Protein AF-A0A959G925-F1 (afdb_monomer_lite)

Foldseek 3Di:
DPDDLCQPCVCCVVVVVVVVVVVVVVVLVCLLCVQPHPCVLQAVDVPHHGDPCSSLSSVCSPPNCPDPVSVVVVVVVVVVVVVVVVVVLQVQLVVQLVCLCVPVDPVLQVDADPPPRGSVVSSVVVVVVVVVVVVVVCVVVVVVVVVVVVVVVLLVVLVVVVVCCVVPVPDDDSHDDPPPPVVSVD

pLDDT: mean 84.69, std 7.85, range [44.03, 95.94]

Sequence (186 aa):
EETINPQRNVLIGFGSAILTLVVLCLLTFMASVGVGGWETIVFPSPGADPSDSPLPLAMAHTVGQNHFMYNAVAFIGLFGLVASFHGIILAAGRATFEFGRVGYAPAMLGRVHPRFKTPANALLANMGVGIIALLTGKTGDIITIACFGALSLYIISMVALLKLRKKEPELERPFKVPLYPWFPII

Structure (mmCIF, N/CA/C/O backbone):
data_AF-A0A959G925-F1
#
_entry.id   AF-A0A959G925-F1
#
loop_
_atom_site.group_PDB
_atom_site.id
_atom_site.type_symbol
_atom_site.label_atom_id
_atom_site.label_alt_id
_atom_site.label_comp_id
_atom_site.label_asym_id
_atom_site.label_entity_id
_atom_site.label_seq_id
_atom_site.pdbx_PDB_ins_code
_atom_site.Cartn_x
_atom_site.Cartn_y
_atom_site.Cartn_z
_atom_site.occupancy
_atom_site.B_iso_or_equiv
_atom_site.auth_seq_id
_atom_site.auth_comp_id
_atom_site.auth_asym_id
_atom_site.auth_atom_id
_atom_site.pdbx_PDB_model_num
ATOM 1 N N . GLU A 1 1 ? -19.811 2.426 5.654 1.00 44.03 1 GLU A N 1
ATOM 2 C CA . GLU A 1 1 ? -20.566 3.695 5.684 1.00 44.03 1 GLU A CA 1
ATOM 3 C C . GLU A 1 1 ? -20.726 4.325 4.304 1.00 44.03 1 GLU A C 1
ATOM 5 O O . GLU A 1 1 ? -21.814 4.796 4.026 1.00 44.03 1 GLU A O 1
ATOM 10 N N . GLU A 1 2 ? -19.729 4.266 3.409 1.00 58.97 2 GLU A N 1
ATOM 11 C CA . GLU A 1 2 ? -19.818 4.939 2.092 1.00 58.97 2 GLU A CA 1
ATOM 12 C C . GLU A 1 2 ? -20.175 4.033 0.891 1.00 58.97 2 GLU A C 1
ATOM 14 O O . GLU A 1 2 ? -20.385 4.528 -0.212 1.00 58.97 2 GLU A O 1
ATOM 19 N N . THR A 1 3 ? -20.266 2.709 1.061 1.00 65.25 3 THR A N 1
ATOM 20 C CA . THR A 1 3 ? -20.591 1.781 -0.037 1.00 65.25 3 THR A CA 1
ATOM 21 C C . THR A 1 3 ? -22.060 1.361 -0.027 1.00 65.25 3 THR A C 1
ATOM 23 O O . THR A 1 3 ? -22.583 0.886 0.980 1.00 65.25 3 THR A O 1
ATOM 26 N N . ILE A 1 4 ? -22.720 1.475 -1.185 1.00 68.44 4 ILE A N 1
ATOM 27 C CA . ILE A 1 4 ? -24.048 0.893 -1.437 1.00 68.44 4 ILE A CA 1
ATOM 28 C C . ILE A 1 4 ? -23.896 -0.634 -1.339 1.00 68.44 4 ILE A C 1
ATOM 30 O O . ILE A 1 4 ? -23.011 -1.181 -1.984 1.00 68.44 4 ILE A O 1
ATOM 34 N N . ASN A 1 5 ? -24.702 -1.336 -0.535 1.00 80.25 5 A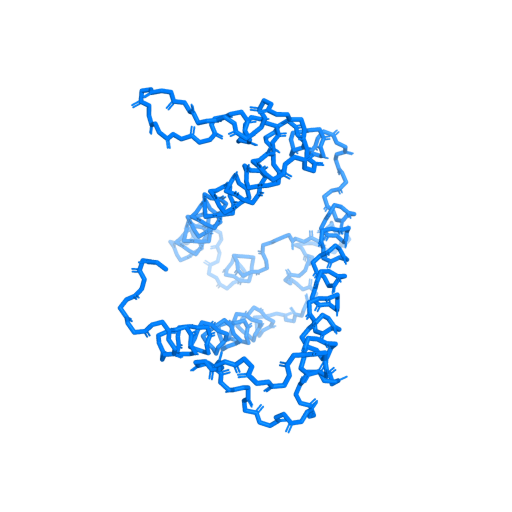SN A N 1
ATOM 35 C CA . ASN A 1 5 ? -24.622 -2.799 -0.341 1.00 80.25 5 ASN A CA 1
ATOM 36 C C . ASN A 1 5 ? -23.201 -3.334 -0.030 1.00 80.25 5 ASN A C 1
ATOM 38 O O . ASN A 1 5 ? -22.615 -4.074 -0.833 1.00 80.25 5 ASN A O 1
ATOM 42 N N . PRO A 1 6 ? -22.643 -3.012 1.154 1.00 76.81 6 PRO A N 1
ATOM 43 C CA . PRO A 1 6 ? -21.256 -3.319 1.505 1.00 76.81 6 PRO A CA 1
ATOM 44 C C . PRO A 1 6 ? -20.926 -4.814 1.413 1.00 76.81 6 PRO A C 1
ATOM 46 O O . PRO A 1 6 ? -19.850 -5.166 0.948 1.00 76.81 6 PRO A O 1
ATOM 49 N N . GLN A 1 7 ? -21.860 -5.700 1.768 1.00 76.00 7 GLN A N 1
ATOM 50 C CA . GLN A 1 7 ? -21.649 -7.155 1.756 1.00 76.00 7 GLN A CA 1
ATOM 51 C C . GLN A 1 7 ? -21.219 -7.687 0.378 1.00 76.00 7 GLN A C 1
ATOM 53 O O . GLN A 1 7 ? -20.329 -8.530 0.284 1.00 76.00 7 GLN A O 1
ATOM 58 N N . ARG A 1 8 ? -21.842 -7.184 -0.695 1.00 79.25 8 ARG A N 1
ATOM 59 C CA . ARG A 1 8 ? -21.579 -7.624 -2.070 1.00 79.25 8 ARG A CA 1
ATOM 60 C C . ARG A 1 8 ? -20.459 -6.814 -2.708 1.00 79.25 8 ARG A C 1
ATOM 62 O O . ARG A 1 8 ? -19.574 -7.385 -3.337 1.00 79.25 8 ARG A O 1
ATOM 69 N N . ASN A 1 9 ? -20.481 -5.497 -2.524 1.00 84.94 9 ASN A N 1
ATOM 70 C CA . ASN A 1 9 ? -19.542 -4.603 -3.195 1.00 84.94 9 ASN A CA 1
ATOM 71 C C . ASN A 1 9 ? -18.122 -4.714 -2.642 1.00 84.94 9 ASN A C 1
ATOM 73 O O . ASN A 1 9 ? -17.173 -4.597 -3.408 1.00 84.94 9 ASN A O 1
ATOM 77 N N . VAL A 1 10 ? -17.960 -5.013 -1.350 1.00 83.75 10 VAL A N 1
ATOM 78 C CA . VAL A 1 10 ? -16.642 -5.310 -0.774 1.00 83.75 10 VAL A CA 1
ATOM 79 C C . VAL A 1 10 ? -16.090 -6.604 -1.373 1.00 83.75 10 VAL A C 1
ATOM 81 O O . VAL A 1 10 ? -14.954 -6.614 -1.833 1.00 83.75 10 VAL A O 1
ATOM 84 N N . LEU A 1 11 ? -16.889 -7.675 -1.451 1.00 80.44 11 LEU A N 1
ATOM 85 C CA . LEU A 1 11 ? -16.423 -8.954 -2.000 1.00 80.44 11 LEU A CA 1
ATOM 86 C C . LEU A 1 11 ? -16.055 -8.847 -3.483 1.00 80.44 11 LEU A C 1
ATOM 88 O O . LEU A 1 11 ? -14.978 -9.289 -3.874 1.00 80.44 11 LEU A O 1
ATOM 92 N N . ILE A 1 12 ? -16.924 -8.243 -4.298 1.00 84.75 12 ILE A N 1
ATOM 93 C CA . ILE A 1 12 ? -16.654 -8.066 -5.728 1.00 84.75 12 ILE A CA 1
ATOM 94 C C . ILE A 1 12 ? -15.484 -7.107 -5.922 1.00 84.75 12 ILE A C 1
ATOM 96 O O . ILE A 1 12 ? -14.590 -7.428 -6.688 1.00 84.75 12 ILE A O 1
ATOM 100 N N . GLY A 1 13 ? -15.455 -5.981 -5.205 1.00 87.88 13 GLY A N 1
ATOM 101 C CA . GLY A 1 13 ? -14.407 -4.973 -5.340 1.00 87.88 13 GLY A CA 1
ATOM 102 C C . GLY A 1 13 ? -13.023 -5.514 -4.990 1.00 87.88 13 GLY A C 1
ATOM 103 O O . GLY A 1 13 ? -12.113 -5.427 -5.812 1.00 87.88 13 GLY A O 1
ATOM 104 N N . PHE A 1 14 ? -12.865 -6.129 -3.812 1.00 87.44 14 PHE A N 1
ATOM 105 C CA . PHE A 1 14 ? -11.592 -6.747 -3.428 1.00 87.44 14 PHE A CA 1
ATOM 106 C C . PHE A 1 14 ? -11.245 -7.934 -4.328 1.00 87.44 14 PHE A C 1
ATOM 108 O O . PHE A 1 14 ? -10.104 -8.040 -4.770 1.00 87.44 14 PHE A 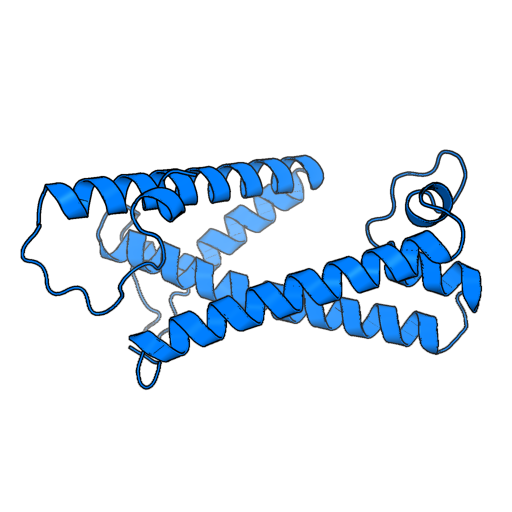O 1
ATOM 115 N N . GLY A 1 15 ? -12.215 -8.796 -4.652 1.00 88.94 15 GLY A N 1
ATOM 116 C CA . GLY A 1 15 ? -11.992 -9.947 -5.525 1.00 88.94 15 GLY A CA 1
ATOM 117 C C . GLY A 1 15 ? -11.534 -9.542 -6.928 1.00 88.94 15 GLY A C 1
ATOM 118 O O . GLY A 1 15 ? -10.532 -10.058 -7.420 1.00 88.94 15 GLY A O 1
ATOM 119 N N . SER A 1 16 ? -12.214 -8.576 -7.553 1.00 92.00 16 SER A N 1
ATOM 120 C CA . SER A 1 16 ? -11.833 -8.060 -8.869 1.00 92.00 16 SER A CA 1
ATOM 121 C C . SER A 1 16 ? -10.496 -7.335 -8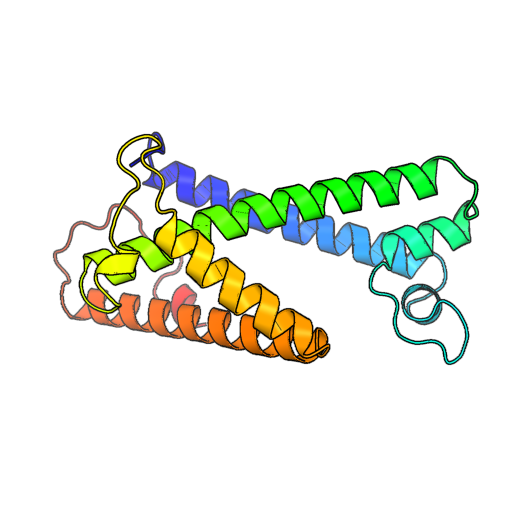.827 1.00 92.00 16 SER A C 1
ATOM 123 O O . SER A 1 16 ? -9.708 -7.507 -9.746 1.00 92.00 16 SER A O 1
ATOM 125 N N . ALA A 1 17 ? -10.216 -6.566 -7.769 1.00 92.00 17 ALA A N 1
ATOM 126 C CA . ALA A 1 17 ? -8.951 -5.848 -7.629 1.00 92.00 17 ALA A CA 1
ATOM 127 C C . ALA A 1 17 ? -7.758 -6.804 -7.482 1.00 92.00 17 ALA A C 1
ATOM 129 O O . ALA A 1 17 ? -6.725 -6.594 -8.108 1.00 92.00 17 ALA A O 1
ATOM 130 N N . ILE A 1 18 ? -7.900 -7.875 -6.693 1.00 92.56 18 ILE A N 1
ATOM 131 C CA . ILE A 1 18 ? -6.859 -8.903 -6.563 1.00 92.56 18 ILE A CA 1
ATOM 132 C C . ILE A 1 18 ? -6.665 -9.622 -7.900 1.00 92.56 18 ILE A C 1
ATOM 134 O O . ILE A 1 18 ? -5.531 -9.799 -8.336 1.00 92.56 18 ILE A O 1
ATOM 138 N N . LEU A 1 19 ? -7.752 -10.001 -8.579 1.00 94.81 19 LEU A N 1
ATOM 139 C CA . LEU A 1 19 ? -7.669 -10.675 -9.874 1.00 94.81 19 LEU A CA 1
ATOM 140 C C . LEU A 1 19 ? -6.956 -9.809 -10.919 1.00 94.81 19 LEU A C 1
ATOM 142 O O . LEU A 1 19 ? -6.035 -10.287 -11.579 1.00 94.81 19 LEU A O 1
ATOM 146 N N . THR A 1 20 ? -7.352 -8.541 -11.066 1.00 95.38 20 THR A N 1
ATOM 147 C CA . THR A 1 20 ? -6.716 -7.632 -12.028 1.00 95.38 20 THR A CA 1
ATOM 148 C C . THR A 1 20 ? -5.258 -7.380 -11.672 1.00 95.38 20 THR A C 1
ATOM 150 O O . THR A 1 20 ? -4.419 -7.396 -12.568 1.00 95.38 20 THR A O 1
ATOM 153 N N . LEU A 1 21 ? -4.929 -7.222 -10.386 1.00 94.19 21 LEU A N 1
ATOM 154 C CA . LEU A 1 21 ? -3.551 -7.077 -9.921 1.00 94.19 21 LEU A CA 1
ATOM 155 C C . LEU A 1 21 ? -2.693 -8.289 -10.302 1.00 94.19 21 LEU A C 1
ATOM 157 O O . LEU A 1 21 ? -1.613 -8.114 -10.860 1.00 94.19 21 LEU A O 1
ATOM 161 N N . VAL A 1 22 ? -3.169 -9.508 -10.033 1.00 95.56 22 VAL A N 1
ATOM 162 C CA . VAL A 1 22 ? -2.437 -10.746 -10.345 1.00 95.56 22 VAL A CA 1
ATOM 163 C C . VAL A 1 22 ? -2.231 -10.888 -11.850 1.00 95.56 22 VAL A C 1
ATOM 165 O O . VAL A 1 22 ? -1.113 -11.142 -12.291 1.00 95.56 22 VAL A O 1
ATOM 168 N N . VAL A 1 23 ? -3.281 -10.674 -12.648 1.00 95.94 23 VAL A N 1
ATOM 169 C CA . VAL A 1 23 ? -3.195 -10.755 -14.113 1.00 95.94 23 VAL A CA 1
ATOM 170 C C . VAL A 1 23 ? -2.202 -9.730 -14.655 1.00 95.94 23 VAL A C 1
ATOM 172 O O . VAL A 1 23 ? -1.322 -10.092 -15.432 1.00 95.94 23 VAL A O 1
ATOM 175 N N . LEU A 1 24 ? -2.298 -8.469 -14.227 1.00 92.56 24 LEU A N 1
ATOM 176 C CA . LEU A 1 24 ? -1.381 -7.424 -14.677 1.00 92.56 24 LEU A CA 1
ATOM 177 C C . LEU A 1 24 ? 0.058 -7.708 -14.242 1.00 92.56 24 LEU A C 1
ATOM 179 O O . LEU A 1 24 ? 0.957 -7.513 -15.047 1.00 92.56 24 LEU A O 1
ATOM 183 N N . CYS A 1 25 ? 0.276 -8.217 -13.029 1.00 92.06 25 CYS A N 1
ATOM 184 C CA . CYS A 1 25 ? 1.603 -8.590 -12.539 1.00 92.06 25 CYS A CA 1
ATOM 185 C C . CYS A 1 25 ? 2.234 -9.718 -13.372 1.00 92.06 25 CYS A C 1
ATOM 187 O O . CYS A 1 25 ? 3.397 -9.636 -13.759 1.00 92.06 25 CYS A O 1
ATOM 189 N N . LEU A 1 26 ? 1.459 -10.752 -13.714 1.00 92.94 26 LEU A N 1
ATOM 190 C CA . LEU A 1 26 ? 1.937 -11.828 -14.586 1.00 92.94 26 LEU A CA 1
ATOM 191 C C . LEU A 1 26 ? 2.249 -11.311 -15.994 1.00 92.94 26 LEU A C 1
ATOM 193 O O . LEU A 1 26 ? 3.279 -11.664 -16.563 1.00 92.94 26 LEU A O 1
ATOM 197 N N . LEU A 1 27 ? 1.393 -10.447 -16.546 1.00 90.81 27 LEU A N 1
ATOM 198 C CA . LEU A 1 27 ? 1.621 -9.848 -17.859 1.00 90.81 27 LEU A CA 1
ATOM 199 C C . LEU A 1 27 ? 2.868 -8.960 -17.872 1.00 90.81 27 LEU A C 1
ATOM 201 O O . LEU A 1 27 ? 3.677 -9.083 -18.788 1.00 90.81 27 LEU A O 1
ATOM 205 N N . THR A 1 28 ? 3.061 -8.098 -16.870 1.00 88.06 28 THR A N 1
ATOM 206 C CA . THR A 1 28 ? 4.245 -7.230 -16.792 1.00 88.06 28 THR A CA 1
ATOM 207 C C . THR A 1 28 ? 5.519 -8.036 -16.584 1.00 88.06 28 THR A C 1
ATOM 209 O O . THR A 1 28 ? 6.528 -7.727 -17.217 1.00 88.06 28 THR A O 1
ATOM 212 N N . PHE A 1 29 ? 5.479 -9.089 -15.766 1.00 87.81 29 PHE A N 1
ATOM 213 C CA . PHE A 1 29 ? 6.608 -9.995 -15.574 1.00 87.81 29 PHE A CA 1
ATOM 214 C C . PHE A 1 29 ? 6.996 -10.694 -16.882 1.00 87.81 29 PHE A C 1
ATOM 216 O O . PHE A 1 29 ? 8.144 -10.594 -17.313 1.00 87.81 29 PHE A O 1
ATOM 223 N N . MET A 1 30 ? 6.035 -11.333 -17.555 1.00 88.38 30 MET A N 1
ATOM 224 C CA . MET A 1 30 ? 6.277 -12.048 -18.814 1.00 88.38 30 MET A CA 1
ATOM 225 C C . MET A 1 30 ? 6.742 -11.108 -19.929 1.00 88.38 30 MET A C 1
ATOM 227 O O . MET A 1 30 ? 7.673 -11.439 -20.660 1.00 88.38 30 MET A O 1
ATOM 231 N N . ALA A 1 31 ? 6.135 -9.923 -20.039 1.00 85.50 31 ALA A N 1
ATOM 232 C CA . ALA A 1 31 ? 6.521 -8.923 -21.029 1.00 85.50 31 ALA A CA 1
ATOM 233 C C . ALA A 1 31 ? 7.925 -8.362 -20.772 1.00 85.50 31 ALA A C 1
ATOM 235 O O . ALA A 1 31 ? 8.663 -8.138 -21.725 1.00 85.50 31 ALA A O 1
ATOM 236 N N . SER A 1 32 ? 8.311 -8.159 -19.508 1.00 83.81 32 SER A N 1
ATOM 237 C CA . SER A 1 32 ? 9.646 -7.645 -19.174 1.00 83.81 32 SER A CA 1
ATOM 238 C C . SER A 1 32 ? 10.717 -8.712 -19.414 1.00 83.81 32 SER A C 1
ATOM 240 O O . SER A 1 32 ? 11.661 -8.481 -20.163 1.00 83.81 32 SER A O 1
ATOM 242 N N . VAL A 1 33 ? 10.553 -9.910 -18.841 1.00 85.19 33 VAL A N 1
ATOM 243 C CA . VAL A 1 33 ? 11.544 -11.001 -18.944 1.00 85.19 33 VAL A CA 1
ATOM 244 C C . VAL A 1 33 ? 11.683 -11.512 -20.382 1.00 85.19 33 VAL A C 1
ATOM 246 O O . VAL A 1 33 ? 12.780 -11.886 -20.797 1.00 85.19 33 VAL A O 1
ATOM 249 N N . GLY A 1 34 ? 10.597 -11.498 -21.161 1.00 83.75 34 GLY A N 1
ATOM 250 C CA . GLY A 1 34 ? 10.574 -11.995 -22.538 1.00 83.75 34 GLY A CA 1
ATOM 251 C C . GLY A 1 34 ? 11.430 -11.207 -23.537 1.00 83.75 34 GLY A C 1
ATOM 252 O O . GLY A 1 34 ? 11.687 -11.716 -24.622 1.00 83.75 34 GLY A O 1
ATOM 253 N N . VAL A 1 35 ? 11.888 -9.997 -23.194 1.00 81.12 35 VAL A N 1
ATOM 254 C CA . VAL A 1 35 ? 12.693 -9.151 -24.095 1.00 81.12 35 VAL A CA 1
ATOM 255 C C . VAL A 1 35 ? 14.140 -9.631 -24.222 1.00 81.12 35 VAL A C 1
ATOM 257 O O . VAL A 1 35 ? 14.692 -9.623 -25.319 1.00 81.12 35 VAL A O 1
ATOM 260 N N . GLY A 1 36 ? 14.768 -10.018 -23.112 1.00 71.94 36 GLY A N 1
ATOM 261 C CA . GLY A 1 36 ? 16.215 -10.273 -23.077 1.00 71.94 36 GLY A CA 1
ATOM 262 C C . GLY A 1 36 ? 16.683 -11.182 -21.944 1.00 71.94 36 GLY A C 1
ATOM 263 O O . GLY A 1 36 ? 17.884 -11.316 -21.732 1.00 71.94 36 GLY A O 1
ATOM 264 N N . GLY A 1 37 ? 15.755 -11.828 -21.229 1.00 79.94 37 GLY A N 1
ATOM 265 C CA . GLY A 1 37 ? 16.049 -12.573 -20.007 1.00 79.94 37 GLY A CA 1
ATOM 266 C C . GLY A 1 37 ? 15.963 -11.701 -18.753 1.00 79.94 37 GLY A C 1
ATOM 267 O O . GLY A 1 37 ? 15.828 -10.480 -18.814 1.00 79.94 37 GLY A O 1
ATOM 268 N N . TRP A 1 38 ? 15.996 -12.342 -17.584 1.00 78.12 38 TRP A N 1
ATOM 269 C CA . TRP A 1 38 ? 15.827 -11.648 -16.303 1.00 78.12 38 TRP A CA 1
ATOM 270 C C . TRP A 1 38 ? 17.039 -10.767 -15.944 1.00 78.12 38 TRP A C 1
ATOM 272 O O . TRP A 1 38 ? 16.877 -9.734 -15.304 1.00 78.12 38 TRP A O 1
ATOM 282 N N . GLU A 1 39 ? 18.246 -11.128 -16.389 1.00 76.75 39 GLU A N 1
ATOM 283 C CA . GLU A 1 39 ? 19.472 -10.388 -16.067 1.00 76.75 39 GLU A CA 1
ATOM 284 C C . GLU A 1 39 ? 19.478 -8.989 -16.687 1.00 76.75 39 GLU A C 1
ATOM 286 O O . GLU A 1 39 ? 19.785 -8.024 -15.997 1.00 76.75 39 GLU A O 1
ATOM 291 N N . THR A 1 40 ? 19.058 -8.846 -17.948 1.00 73.94 40 THR A N 1
ATOM 292 C CA . THR A 1 40 ? 19.069 -7.552 -18.656 1.00 73.94 40 THR A CA 1
ATOM 293 C C . THR A 1 40 ? 18.020 -6.571 -18.139 1.00 73.94 40 THR A C 1
ATOM 295 O O . THR A 1 40 ? 18.138 -5.370 -18.350 1.00 73.94 40 THR A O 1
ATOM 298 N N . ILE A 1 41 ? 16.966 -7.070 -17.483 1.00 74.88 41 ILE A N 1
ATOM 299 C CA . ILE A 1 41 ? 15.902 -6.227 -16.915 1.00 74.88 41 ILE A CA 1
ATOM 300 C C . ILE A 1 41 ? 16.129 -5.879 -15.444 1.00 74.88 41 ILE A C 1
ATOM 302 O O . ILE A 1 41 ? 15.531 -4.927 -14.947 1.00 74.88 41 ILE A O 1
ATOM 306 N N . VAL A 1 42 ? 16.954 -6.657 -14.741 1.00 75.69 42 VAL A N 1
ATOM 307 C CA . VAL A 1 42 ? 17.361 -6.360 -13.365 1.00 75.69 42 VAL A CA 1
ATOM 308 C C . VAL A 1 42 ? 18.616 -5.499 -13.381 1.00 75.69 42 VAL A C 1
ATOM 310 O O . VAL A 1 42 ? 18.702 -4.551 -12.609 1.00 75.69 42 VAL A O 1
ATOM 313 N N . PHE A 1 43 ? 19.551 -5.773 -14.289 1.00 77.12 43 PHE A N 1
ATOM 314 C CA . PHE A 1 43 ? 20.840 -5.102 -14.371 1.00 77.12 43 PHE A CA 1
ATOM 315 C C . PHE A 1 43 ? 20.949 -4.309 -15.678 1.00 77.12 43 PHE A C 1
ATOM 317 O O . PHE A 1 43 ? 21.150 -4.899 -16.741 1.00 77.12 43 PHE A O 1
ATOM 324 N N . PRO A 1 44 ? 20.880 -2.965 -15.620 1.00 71.81 44 PRO A N 1
ATOM 325 C CA . PRO A 1 44 ? 21.057 -2.113 -16.798 1.00 71.81 44 PRO A CA 1
ATOM 326 C C . PRO A 1 44 ? 22.422 -2.294 -17.479 1.00 71.81 44 PRO A C 1
ATOM 328 O O . PRO A 1 44 ? 22.597 -1.977 -18.654 1.00 71.81 44 PRO A O 1
ATOM 331 N N . SER A 1 45 ? 23.429 -2.751 -16.733 1.00 71.44 45 SER A N 1
ATOM 332 C CA . SER A 1 45 ? 24.764 -3.096 -17.224 1.00 71.44 45 SER A CA 1
ATOM 333 C C . SER A 1 45 ? 25.378 -4.181 -16.329 1.00 71.44 45 SER A C 1
ATOM 335 O O . SER A 1 45 ? 25.028 -4.243 -15.147 1.00 71.44 45 SER A O 1
ATOM 337 N N . PRO A 1 46 ? 26.291 -5.029 -16.840 1.00 69.00 46 PRO A N 1
ATOM 338 C CA . PRO A 1 46 ? 26.936 -6.068 -16.037 1.00 69.00 46 PRO A CA 1
ATOM 339 C C . PRO A 1 46 ? 27.637 -5.467 -14.807 1.00 69.00 46 PRO A C 1
ATOM 341 O O . PRO A 1 46 ? 28.565 -4.674 -14.950 1.00 69.00 46 PRO A O 1
ATOM 344 N N . GLY A 1 47 ? 27.177 -5.827 -13.603 1.00 66.06 47 GLY A N 1
ATOM 345 C CA . GLY A 1 47 ? 27.706 -5.316 -12.330 1.00 66.06 47 GLY A CA 1
ATOM 346 C C . GLY A 1 47 ? 27.107 -3.992 -11.832 1.00 66.06 47 GLY A C 1
ATOM 347 O O . GLY A 1 47 ? 27.609 -3.454 -10.849 1.00 66.06 47 GLY A O 1
ATOM 348 N N . ALA A 1 48 ? 26.066 -3.459 -12.482 1.00 71.88 48 ALA A N 1
ATOM 349 C CA . ALA A 1 48 ? 25.307 -2.314 -11.975 1.00 71.88 48 ALA A CA 1
ATOM 350 C C . ALA A 1 48 ? 24.363 -2.715 -10.826 1.00 71.88 48 ALA A C 1
ATOM 352 O O . ALA A 1 48 ? 24.027 -3.890 -10.671 1.00 71.88 48 ALA A O 1
ATOM 353 N N . ASP A 1 49 ? 23.903 -1.735 -10.048 1.00 73.69 49 ASP A N 1
ATOM 354 C CA . ASP A 1 49 ? 22.867 -1.963 -9.040 1.00 73.69 49 ASP A CA 1
ATOM 355 C C . ASP A 1 49 ? 21.531 -2.380 -9.693 1.00 73.69 49 ASP A C 1
ATOM 357 O O . ASP A 1 49 ? 21.239 -1.964 -10.824 1.00 73.69 49 ASP A O 1
ATOM 361 N N . PRO A 1 50 ? 20.706 -3.193 -9.001 1.00 73.31 50 PRO A N 1
ATOM 362 C CA . PRO A 1 50 ? 19.389 -3.583 -9.488 1.00 73.31 50 PRO A CA 1
ATOM 363 C C . PRO A 1 50 ? 18.518 -2.366 -9.826 1.00 73.31 50 PRO A C 1
ATOM 365 O O . PRO A 1 50 ? 18.404 -1.433 -9.033 1.00 73.31 50 PRO A O 1
ATOM 368 N N . SER A 1 51 ? 17.871 -2.380 -10.991 1.00 76.31 51 SER A N 1
ATOM 369 C CA . SER A 1 51 ? 16.931 -1.329 -11.384 1.00 76.31 51 SER A CA 1
ATOM 370 C C . SER A 1 51 ? 15.579 -1.497 -10.691 1.00 76.31 51 SER A C 1
ATOM 372 O O . SER A 1 51 ? 14.949 -2.549 -10.783 1.00 76.31 51 SER A O 1
ATOM 374 N N . ASP A 1 52 ? 15.060 -0.408 -10.124 1.00 75.88 52 ASP A N 1
ATOM 375 C CA . ASP A 1 52 ? 13.701 -0.344 -9.566 1.00 75.88 52 ASP A CA 1
ATOM 376 C C . ASP A 1 52 ? 12.600 -0.210 -10.644 1.00 75.88 52 ASP A C 1
ATOM 378 O O . ASP A 1 52 ? 11.411 -0.115 -10.330 1.00 75.88 52 ASP A O 1
ATOM 382 N N . SER A 1 53 ? 12.965 -0.178 -11.933 1.00 82.06 53 SER A N 1
ATOM 383 C CA . SER A 1 53 ? 12.039 0.090 -13.047 1.00 82.06 53 SER A CA 1
ATOM 384 C C . SER A 1 53 ? 12.186 -0.901 -14.218 1.00 82.06 53 SER A C 1
ATOM 386 O O . SER A 1 53 ? 12.498 -0.508 -15.345 1.00 82.06 53 SER A O 1
ATOM 388 N N . PRO A 1 54 ? 11.908 -2.199 -13.994 1.00 80.31 54 PRO A N 1
ATOM 389 C CA . PRO A 1 54 ? 12.193 -3.257 -14.969 1.00 80.31 54 PRO A CA 1
ATOM 390 C C . PRO A 1 54 ? 11.384 -3.139 -16.271 1.00 80.31 54 PRO A C 1
ATOM 392 O O . PRO A 1 54 ? 11.897 -3.444 -17.344 1.00 80.31 54 PRO A O 1
ATOM 395 N N . LEU A 1 55 ? 10.133 -2.664 -16.212 1.00 83.69 55 LEU A N 1
ATOM 396 C CA . LEU A 1 55 ? 9.268 -2.561 -17.395 1.00 83.69 55 LEU A CA 1
ATOM 397 C C . LEU A 1 55 ? 9.685 -1.412 -18.345 1.00 83.69 55 LEU A C 1
ATOM 399 O O . LEU A 1 55 ? 9.831 -1.667 -19.542 1.00 83.69 55 LEU A O 1
ATOM 403 N N . PRO A 1 56 ? 9.932 -0.169 -17.870 1.00 85.06 56 PRO A N 1
ATOM 404 C CA . PRO A 1 56 ? 10.567 0.860 -18.696 1.00 85.06 56 PRO A CA 1
ATOM 405 C C . PRO A 1 56 ? 11.927 0.428 -19.255 1.00 85.06 56 PRO A C 1
ATOM 407 O O . PRO A 1 56 ? 12.214 0.701 -20.419 1.00 85.06 56 PRO A O 1
ATOM 410 N N . LEU A 1 57 ? 12.743 -0.282 -18.469 1.00 83.56 57 LEU A N 1
ATOM 411 C CA . LEU A 1 57 ? 14.046 -0.767 -18.924 1.00 83.56 57 LEU A CA 1
ATOM 412 C C . LEU A 1 57 ? 13.908 -1.793 -20.062 1.00 83.56 57 LEU A C 1
ATOM 414 O O . LEU A 1 57 ? 14.557 -1.655 -21.096 1.00 83.56 57 LEU A O 1
ATOM 418 N N . ALA A 1 58 ? 12.995 -2.759 -19.936 1.00 84.62 58 ALA A N 1
ATOM 419 C CA . ALA A 1 58 ? 12.685 -3.709 -21.007 1.00 84.62 58 ALA A CA 1
ATOM 420 C C . ALA A 1 58 ? 12.202 -2.998 -22.289 1.00 84.62 58 ALA A C 1
ATOM 422 O O . ALA A 1 58 ? 12.586 -3.363 -23.402 1.00 84.62 58 ALA A O 1
ATOM 423 N N . MET A 1 59 ? 11.412 -1.929 -22.146 1.00 84.50 59 MET A N 1
ATOM 424 C CA . MET A 1 59 ? 10.999 -1.093 -23.276 1.00 84.50 59 MET A CA 1
ATOM 425 C C . MET A 1 59 ? 12.199 -0.374 -23.914 1.00 84.50 59 MET A C 1
ATOM 427 O O . MET A 1 59 ? 12.333 -0.361 -25.134 1.00 84.50 59 MET A O 1
ATOM 431 N N . ALA A 1 60 ? 13.125 0.162 -23.116 1.00 84.56 60 ALA A N 1
ATOM 432 C CA . ALA A 1 60 ? 14.338 0.794 -23.635 1.00 84.56 60 ALA A CA 1
ATOM 433 C C . ALA A 1 60 ? 15.194 -0.170 -24.478 1.00 84.56 60 ALA A C 1
ATOM 435 O O . ALA A 1 60 ? 15.747 0.252 -25.492 1.00 84.56 60 ALA A O 1
ATOM 436 N N . HIS A 1 61 ? 15.257 -1.453 -24.110 1.00 82.06 61 HIS A N 1
ATOM 437 C CA . HIS A 1 61 ? 15.980 -2.473 -24.876 1.00 82.06 61 HIS A CA 1
ATOM 438 C C . HIS A 1 61 ? 15.323 -2.833 -26.218 1.00 82.06 61 HIS A C 1
ATOM 440 O O . HIS A 1 61 ? 16.031 -3.211 -27.148 1.00 82.06 61 HIS A O 1
ATOM 446 N N . THR A 1 62 ? 13.998 -2.712 -26.345 1.00 82.81 62 THR A N 1
ATOM 447 C CA . THR A 1 62 ? 13.276 -3.064 -27.585 1.00 82.81 62 THR A CA 1
ATOM 448 C C . THR A 1 62 ? 13.160 -1.905 -28.566 1.00 82.81 62 THR A C 1
ATOM 450 O O . THR A 1 62 ? 13.396 -2.089 -29.758 1.00 82.81 62 THR A O 1
ATOM 453 N N . VAL A 1 63 ? 12.781 -0.717 -28.087 1.00 82.69 63 VAL A N 1
ATOM 454 C CA . VAL A 1 63 ? 12.471 0.440 -28.948 1.00 82.69 63 VAL A CA 1
ATOM 455 C C . VAL A 1 63 ? 13.490 1.577 -28.843 1.00 82.69 63 VAL A C 1
ATOM 457 O O . VAL A 1 63 ? 13.443 2.514 -29.639 1.00 82.69 63 VAL A O 1
ATOM 460 N N . GLY A 1 64 ? 14.419 1.512 -27.886 1.00 79.88 64 GLY A N 1
ATOM 461 C CA . GLY A 1 64 ? 15.363 2.587 -27.584 1.00 79.88 64 GLY A CA 1
ATOM 462 C C . GLY A 1 64 ? 14.783 3.665 -26.657 1.00 79.88 64 GLY A C 1
ATOM 463 O O . GLY A 1 64 ? 13.581 3.933 -26.637 1.00 79.88 64 GLY A O 1
ATOM 464 N N . GLN A 1 65 ? 15.655 4.329 -25.893 1.00 78.38 65 GLN A N 1
ATOM 465 C CA . GLN A 1 65 ? 15.267 5.317 -24.867 1.00 78.38 65 GLN A CA 1
ATOM 466 C C . GLN A 1 65 ? 14.598 6.586 -25.427 1.00 78.38 65 GLN A C 1
ATOM 468 O O . GLN A 1 65 ? 13.832 7.241 -24.729 1.00 78.38 65 GLN A O 1
ATOM 473 N N . ASN A 1 66 ? 14.840 6.926 -26.696 1.00 79.38 66 ASN A N 1
ATOM 474 C CA . ASN A 1 66 ? 14.261 8.119 -27.326 1.00 79.38 66 ASN A CA 1
ATOM 475 C C . ASN A 1 66 ? 12.864 7.878 -27.920 1.00 79.38 66 ASN A C 1
ATOM 477 O O . ASN A 1 66 ? 12.257 8.803 -28.462 1.00 79.38 66 ASN A O 1
ATOM 481 N N . HIS A 1 67 ? 12.346 6.650 -27.855 1.00 87.62 67 HIS A N 1
ATOM 482 C CA . HIS A 1 67 ? 11.063 6.318 -28.456 1.00 87.62 67 HIS A CA 1
ATOM 483 C C . HIS A 1 67 ? 9.887 6.760 -27.574 1.00 87.62 67 HIS A C 1
ATOM 485 O O . HIS A 1 67 ? 9.914 6.635 -26.349 1.00 87.62 67 HIS A O 1
ATOM 491 N N . PHE A 1 68 ? 8.799 7.219 -28.201 1.00 88.19 68 PHE A N 1
ATOM 492 C CA . PHE A 1 68 ? 7.591 7.666 -27.497 1.00 88.19 68 PHE A CA 1
ATOM 493 C C . PHE A 1 68 ? 7.041 6.609 -26.525 1.00 88.19 68 PHE A C 1
ATOM 495 O O . PHE A 1 68 ? 6.605 6.952 -25.430 1.00 88.19 68 PHE A O 1
ATOM 502 N N . MET A 1 69 ? 7.101 5.324 -26.894 1.00 84.94 69 MET A N 1
ATOM 503 C CA . MET A 1 69 ? 6.589 4.229 -26.058 1.00 84.94 69 MET A CA 1
ATOM 504 C C . MET A 1 69 ? 7.333 4.093 -24.723 1.00 84.94 69 MET A C 1
ATOM 506 O O . MET A 1 69 ? 6.688 3.843 -23.708 1.00 84.94 69 MET A O 1
ATOM 510 N N . TYR A 1 70 ? 8.654 4.307 -24.699 1.00 86.81 70 TYR A N 1
ATOM 511 C CA . TYR A 1 70 ? 9.433 4.312 -23.456 1.00 86.81 70 TYR A CA 1
ATOM 512 C C . TYR A 1 70 ? 8.940 5.418 -22.517 1.00 86.81 70 TYR A C 1
ATOM 514 O O . TYR A 1 70 ? 8.558 5.150 -21.376 1.00 86.81 70 TYR A O 1
ATOM 522 N N . ASN A 1 71 ? 8.847 6.645 -23.039 1.00 86.81 71 ASN A N 1
ATOM 523 C CA . ASN A 1 71 ? 8.370 7.794 -22.274 1.00 86.81 71 ASN A CA 1
ATOM 524 C C . ASN A 1 71 ? 6.929 7.584 -21.790 1.00 86.81 71 ASN A C 1
ATOM 526 O O . ASN A 1 71 ? 6.638 7.826 -20.623 1.00 86.81 71 ASN A O 1
ATOM 530 N N . ALA A 1 72 ? 6.034 7.080 -22.642 1.00 90.19 72 ALA A N 1
ATOM 531 C CA . ALA A 1 72 ? 4.643 6.825 -22.279 1.00 90.19 72 ALA A CA 1
ATOM 532 C C . ALA A 1 72 ? 4.519 5.834 -21.109 1.00 90.19 72 ALA A C 1
ATOM 534 O O . ALA A 1 72 ? 3.804 6.115 -20.147 1.00 90.19 72 ALA A O 1
ATOM 535 N N . VAL A 1 73 ? 5.245 4.709 -21.149 1.00 88.94 73 VAL A N 1
ATOM 536 C CA . VAL A 1 73 ? 5.237 3.712 -20.064 1.00 88.94 73 VAL A CA 1
ATOM 537 C C . VAL A 1 73 ? 5.807 4.299 -18.773 1.00 88.94 73 VAL A C 1
ATOM 539 O O . VAL A 1 73 ? 5.211 4.119 -17.709 1.00 88.94 73 VAL A O 1
ATOM 542 N N . ALA A 1 74 ? 6.912 5.046 -18.857 1.00 88.12 74 ALA A N 1
ATOM 543 C CA . ALA A 1 74 ? 7.508 5.707 -17.700 1.00 88.12 74 ALA A CA 1
ATOM 544 C C . ALA A 1 74 ? 6.549 6.730 -17.061 1.00 88.12 74 ALA A C 1
ATOM 546 O O . ALA A 1 74 ? 6.355 6.718 -15.844 1.00 88.12 74 ALA A O 1
ATOM 547 N N . PHE A 1 75 ? 5.885 7.565 -17.868 1.00 90.69 75 PHE A N 1
ATOM 548 C CA . PHE A 1 75 ? 4.913 8.545 -17.379 1.00 90.69 75 PHE A CA 1
ATOM 549 C C . PHE A 1 75 ? 3.696 7.880 -16.738 1.00 90.69 75 PHE A C 1
ATOM 551 O O . PHE A 1 75 ? 3.308 8.263 -15.636 1.00 90.69 75 PHE A O 1
ATOM 558 N N . ILE A 1 76 ? 3.107 6.868 -17.381 1.00 91.44 76 ILE A N 1
ATOM 559 C CA . ILE A 1 76 ? 1.955 6.143 -16.824 1.00 91.44 76 ILE A CA 1
ATOM 560 C C . ILE A 1 76 ? 2.329 5.497 -15.483 1.00 91.44 76 ILE A C 1
ATOM 562 O O . ILE A 1 76 ? 1.574 5.617 -14.516 1.00 91.44 76 ILE A O 1
ATOM 566 N N . GLY A 1 77 ? 3.509 4.873 -15.399 1.00 90.56 77 GLY A N 1
ATOM 567 C CA . GLY A 1 77 ? 4.026 4.303 -14.154 1.00 90.56 77 GLY A CA 1
ATOM 568 C C . GLY A 1 77 ? 4.176 5.353 -13.050 1.00 90.56 77 GLY A C 1
ATOM 569 O O . GLY A 1 77 ? 3.692 5.150 -11.936 1.00 90.56 77 GLY A O 1
ATOM 570 N N . LEU A 1 78 ? 4.762 6.509 -13.373 1.00 91.69 78 LEU A N 1
ATOM 571 C CA . LEU A 1 78 ? 4.926 7.621 -12.435 1.00 91.69 78 LEU A CA 1
ATOM 572 C C . LEU A 1 78 ? 3.579 8.138 -11.908 1.00 91.69 78 LEU A C 1
ATOM 574 O O . LEU A 1 78 ? 3.408 8.283 -10.698 1.00 91.69 78 LEU A O 1
ATOM 578 N N . PHE A 1 79 ? 2.603 8.379 -12.787 1.00 93.31 79 PHE A N 1
ATOM 579 C CA . PHE A 1 79 ? 1.266 8.810 -12.369 1.00 93.31 79 PHE A CA 1
ATOM 580 C C . PHE A 1 79 ? 0.575 7.764 -11.487 1.00 93.31 79 PHE A C 1
ATOM 582 O O . PHE A 1 79 ? -0.075 8.128 -10.505 1.00 93.31 79 PHE A O 1
ATOM 589 N N . GLY A 1 80 ? 0.759 6.474 -11.785 1.00 92.00 80 GLY A N 1
ATOM 590 C CA . GLY A 1 80 ? 0.275 5.377 -10.948 1.00 92.00 80 GLY A CA 1
ATOM 591 C C . GLY A 1 80 ? 0.873 5.397 -9.538 1.00 92.00 80 GLY A C 1
ATOM 592 O O . GLY A 1 80 ? 0.137 5.280 -8.556 1.00 92.00 80 GLY A O 1
ATOM 593 N N . LEU A 1 81 ? 2.187 5.618 -9.419 1.00 91.38 81 LEU A N 1
ATOM 594 C CA . LEU A 1 81 ? 2.870 5.742 -8.126 1.00 91.38 81 LEU A CA 1
ATOM 595 C C . LEU A 1 81 ? 2.355 6.941 -7.323 1.00 91.38 81 LEU A C 1
ATOM 597 O O . LEU A 1 81 ? 2.041 6.800 -6.140 1.00 91.38 81 LEU A O 1
ATOM 601 N N . VAL A 1 82 ? 2.199 8.102 -7.967 1.00 93.38 82 VAL A N 1
ATOM 602 C CA . VAL A 1 82 ? 1.661 9.309 -7.322 1.00 93.38 82 VAL A CA 1
ATOM 603 C C . VAL A 1 82 ? 0.234 9.072 -6.826 1.00 93.38 82 VAL A C 1
ATOM 605 O O . VAL A 1 82 ? -0.078 9.411 -5.682 1.00 93.38 82 VAL A O 1
ATOM 608 N N . ALA A 1 83 ? -0.628 8.464 -7.644 1.00 93.50 83 ALA A N 1
ATOM 609 C CA . ALA A 1 83 ? -2.001 8.149 -7.259 1.00 93.50 83 ALA A CA 1
ATOM 610 C C . ALA A 1 83 ? -2.056 7.173 -6.069 1.00 93.50 83 ALA A C 1
ATOM 612 O O . ALA A 1 83 ? -2.792 7.407 -5.108 1.00 93.50 83 ALA A O 1
ATOM 613 N N . SER A 1 84 ? -1.233 6.119 -6.097 1.00 92.00 84 SER A N 1
ATOM 614 C CA . SER A 1 84 ? -1.122 5.142 -5.007 1.00 92.00 84 SER A CA 1
ATOM 615 C C . SER A 1 84 ? -0.673 5.798 -3.696 1.00 92.00 84 SER A C 1
ATOM 617 O O . SER A 1 84 ? -1.294 5.607 -2.648 1.00 92.00 84 SER A O 1
ATOM 619 N N . PHE A 1 85 ? 0.347 6.658 -3.761 1.00 90.81 85 PHE A N 1
ATOM 620 C CA . PHE A 1 85 ? 0.873 7.372 -2.600 1.00 90.81 85 PHE A CA 1
ATOM 621 C C . PHE A 1 85 ? -0.182 8.265 -1.934 1.00 90.81 85 PHE A C 1
ATOM 623 O O . PHE A 1 85 ? -0.346 8.230 -0.712 1.00 90.81 85 PHE A O 1
ATOM 630 N N . HIS A 1 86 ? -0.963 9.004 -2.729 1.00 91.31 86 HIS A N 1
ATOM 631 C CA . HIS A 1 86 ? -2.070 9.813 -2.211 1.00 91.31 86 HIS A CA 1
ATOM 632 C C . HIS A 1 86 ? -3.126 8.954 -1.504 1.00 91.31 86 HIS A C 1
ATOM 634 O O . HIS A 1 86 ? -3.598 9.324 -0.426 1.00 91.31 86 HIS A O 1
ATOM 640 N N . GLY A 1 87 ? -3.467 7.792 -2.070 1.00 90.88 87 GLY A N 1
ATOM 641 C CA . GLY A 1 87 ? -4.400 6.852 -1.450 1.00 90.88 87 GLY A CA 1
ATOM 642 C C . GLY A 1 87 ? -3.922 6.366 -0.080 1.00 90.88 87 GLY A C 1
ATOM 643 O O . GLY A 1 87 ? -4.678 6.407 0.895 1.00 90.88 87 GLY A O 1
ATOM 644 N N . ILE A 1 88 ? -2.649 5.971 0.020 1.00 90.88 88 ILE A N 1
ATOM 645 C CA . ILE A 1 88 ? -2.055 5.466 1.266 1.00 90.88 88 ILE A CA 1
ATOM 646 C C . ILE A 1 88 ? -1.984 6.562 2.335 1.00 90.88 88 ILE A C 1
ATOM 648 O O . ILE A 1 88 ? -2.332 6.294 3.485 1.00 90.88 88 ILE A O 1
ATOM 652 N N . ILE A 1 89 ? -1.609 7.798 1.984 1.00 91.06 89 ILE A N 1
ATOM 653 C CA . ILE A 1 89 ? -1.566 8.921 2.938 1.00 91.06 89 ILE A CA 1
ATOM 654 C C . ILE A 1 89 ? -2.935 9.146 3.586 1.00 91.06 89 ILE A C 1
ATOM 656 O O . ILE A 1 89 ? -3.033 9.300 4.808 1.00 91.06 89 ILE A O 1
ATOM 660 N N . LEU A 1 90 ? -4.001 9.148 2.782 1.00 89.31 90 LEU A N 1
ATOM 661 C CA . LEU A 1 90 ? -5.359 9.363 3.279 1.00 89.31 90 LEU A CA 1
ATOM 662 C C . LEU A 1 90 ? -5.827 8.206 4.168 1.00 89.31 90 LEU A C 1
ATOM 664 O O . LEU A 1 90 ? -6.402 8.447 5.234 1.00 89.31 90 LEU A O 1
ATOM 668 N N . ALA A 1 91 ? -5.554 6.962 3.764 1.00 89.94 91 ALA A N 1
ATOM 669 C CA . ALA A 1 91 ? -5.896 5.778 4.546 1.00 89.94 91 ALA A CA 1
ATOM 670 C C . ALA A 1 91 ? -5.146 5.745 5.891 1.00 89.94 91 ALA A C 1
ATOM 672 O O . ALA A 1 91 ? -5.768 5.584 6.944 1.00 89.94 91 ALA A O 1
ATOM 673 N N . ALA A 1 92 ? -3.830 5.976 5.872 1.00 88.62 92 ALA A N 1
ATOM 674 C CA . ALA A 1 92 ? -2.994 6.014 7.068 1.00 88.62 92 ALA A CA 1
ATOM 675 C C . ALA A 1 92 ? -3.405 7.150 8.015 1.00 88.62 92 ALA A C 1
ATOM 677 O O . ALA A 1 92 ? -3.482 6.952 9.226 1.00 88.62 92 ALA A O 1
ATOM 678 N N . GLY A 1 93 ? -3.726 8.334 7.482 1.00 89.69 93 GLY A N 1
ATOM 679 C CA . GLY A 1 93 ? -4.212 9.461 8.281 1.00 89.69 93 GLY A CA 1
ATOM 680 C C . GLY A 1 93 ? -5.493 9.132 9.050 1.00 89.69 93 GLY A C 1
ATOM 681 O O . GLY A 1 93 ? -5.601 9.471 10.228 1.00 89.69 93 GLY A O 1
ATOM 682 N N . ARG A 1 94 ? -6.444 8.425 8.418 1.00 88.81 94 ARG A N 1
ATOM 683 C CA . ARG A 1 94 ? -7.674 7.961 9.084 1.00 88.81 94 ARG A CA 1
ATOM 684 C C . ARG A 1 94 ? -7.385 6.906 10.154 1.00 88.81 94 ARG A C 1
ATOM 686 O O . ARG A 1 94 ? -7.936 7.006 11.245 1.00 88.81 94 ARG A O 1
ATOM 693 N N . ALA A 1 95 ? -6.503 5.943 9.884 1.00 90.00 95 ALA A N 1
ATOM 694 C CA . ALA A 1 95 ? -6.134 4.919 10.863 1.00 90.00 95 ALA A CA 1
ATOM 695 C C . ALA A 1 95 ? -5.488 5.526 12.126 1.00 90.00 95 ALA A C 1
ATOM 697 O O . ALA A 1 95 ? -5.905 5.220 13.243 1.00 90.00 95 ALA A O 1
ATOM 698 N N . THR A 1 96 ? -4.529 6.443 11.958 1.00 89.00 96 THR A N 1
ATOM 699 C CA . THR A 1 96 ? -3.862 7.138 13.074 1.00 89.00 96 THR A CA 1
ATOM 700 C C . THR A 1 96 ? -4.831 8.039 13.848 1.00 89.00 96 THR A C 1
ATOM 702 O O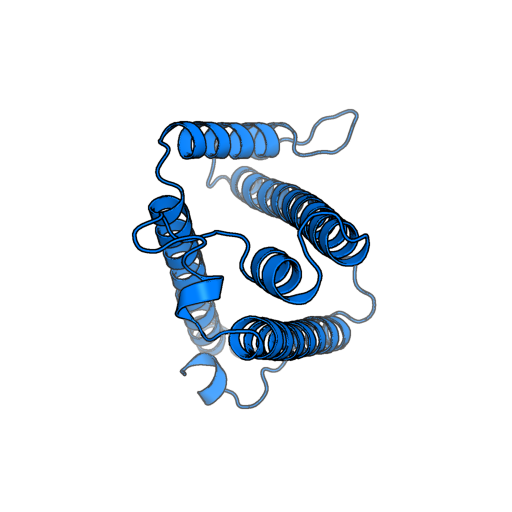 . THR A 1 96 ? -4.778 8.101 15.078 1.00 89.00 96 THR A O 1
ATOM 705 N N . PHE A 1 97 ? -5.747 8.715 13.146 1.00 90.19 97 PHE A N 1
ATOM 706 C CA . PHE A 1 97 ? -6.806 9.511 13.768 1.00 90.19 97 PHE A CA 1
ATOM 707 C C . PHE A 1 97 ? -7.707 8.664 14.670 1.00 90.19 97 PHE A C 1
ATOM 709 O O . PHE A 1 97 ? -7.944 9.039 15.818 1.00 90.19 97 PHE A O 1
ATOM 716 N N . GLU A 1 98 ? -8.169 7.512 14.177 1.00 88.88 98 GLU A N 1
ATOM 717 C CA . GLU A 1 98 ? -9.002 6.599 14.958 1.00 88.88 98 GLU A CA 1
ATOM 718 C C . GLU A 1 98 ? -8.272 6.119 16.212 1.00 88.88 98 GLU A C 1
ATOM 720 O O . GLU A 1 98 ? -8.831 6.194 17.303 1.00 88.88 98 GLU A O 1
ATOM 725 N N . PHE A 1 99 ? -6.992 5.754 16.091 1.00 87.94 99 PHE A N 1
ATOM 726 C CA . PHE A 1 99 ? -6.143 5.370 17.225 1.00 87.94 99 PHE A CA 1
ATOM 727 C C . PHE A 1 99 ? -6.054 6.457 18.310 1.00 87.94 99 PHE A C 1
ATOM 729 O O . PHE A 1 99 ? -6.112 6.160 19.506 1.00 87.94 99 PHE A O 1
ATOM 736 N N . GLY A 1 100 ? -5.947 7.725 17.903 1.00 86.50 100 GLY A N 1
ATOM 737 C CA . GLY A 1 100 ? -5.980 8.866 18.821 1.00 86.50 100 GLY A CA 1
ATOM 738 C C . GLY A 1 100 ? -7.366 9.124 19.415 1.00 86.50 100 GLY A C 1
ATOM 739 O O . GLY A 1 100 ? -7.469 9.535 20.568 1.00 86.50 100 GLY A O 1
ATOM 740 N N . ARG A 1 101 ? -8.437 8.858 18.659 1.00 87.38 101 ARG A N 1
ATOM 741 C CA . ARG A 1 101 ? -9.830 9.030 19.099 1.00 87.38 101 ARG A CA 1
ATOM 742 C C . ARG A 1 101 ? -10.234 8.013 20.165 1.00 87.38 101 ARG A C 1
ATOM 744 O O . ARG A 1 101 ? -10.935 8.376 21.103 1.00 87.38 101 ARG A O 1
ATOM 751 N N . VAL A 1 102 ? -9.772 6.768 20.044 1.00 89.56 102 VAL A N 1
ATOM 752 C CA . VAL A 1 102 ? -10.023 5.702 21.032 1.00 89.56 102 VAL A CA 1
ATOM 753 C C . VAL A 1 102 ? -9.069 5.738 22.237 1.00 89.56 102 VAL A C 1
ATOM 755 O O . VAL A 1 102 ? -9.174 4.897 23.122 1.00 89.56 102 VAL A O 1
ATOM 758 N N . GLY A 1 103 ? -8.158 6.717 22.304 1.00 85.06 103 GLY A N 1
ATOM 759 C CA . GLY A 1 103 ? -7.281 6.944 23.460 1.00 85.06 103 GLY A CA 1
ATOM 760 C C . GLY A 1 103 ? -6.032 6.059 23.527 1.00 85.06 103 GLY A C 1
ATOM 761 O O . GLY A 1 103 ? -5.302 6.127 24.512 1.00 85.06 103 GLY A O 1
ATOM 762 N N . TYR A 1 104 ? -5.748 5.265 22.490 1.00 86.50 104 TYR A N 1
ATOM 763 C CA . TYR A 1 104 ? -4.525 4.451 22.405 1.00 86.50 104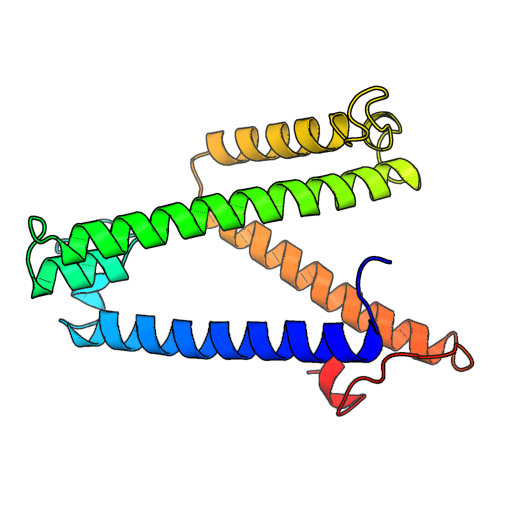 TYR A CA 1
ATOM 764 C C . TYR A 1 104 ? -3.302 5.240 21.905 1.00 86.50 104 TYR A C 1
ATOM 766 O O . TYR A 1 104 ? -2.178 4.753 21.992 1.00 86.50 104 TYR A O 1
ATOM 774 N N . ALA A 1 105 ? -3.503 6.454 21.388 1.00 86.19 105 ALA A N 1
ATOM 775 C CA . ALA A 1 105 ? -2.449 7.382 20.982 1.00 86.19 105 ALA A CA 1
ATOM 776 C C . ALA A 1 105 ? -2.696 8.781 21.587 1.00 86.19 105 ALA A C 1
ATOM 778 O O . ALA A 1 105 ? -3.788 9.032 22.108 1.00 86.19 105 ALA A O 1
ATOM 779 N N . PRO A 1 106 ? -1.724 9.718 21.529 1.00 84.94 106 PRO A N 1
ATOM 780 C CA . PRO A 1 106 ? -1.904 11.062 22.069 1.00 84.94 106 PRO A CA 1
ATOM 781 C C . PRO A 1 106 ? -3.182 11.723 21.545 1.00 84.94 106 PRO A C 1
ATOM 783 O O . PRO A 1 106 ? -3.415 11.765 20.335 1.00 84.94 106 PRO A O 1
ATOM 786 N N . ALA A 1 107 ? -3.977 12.308 22.446 1.00 84.56 107 ALA A N 1
ATOM 787 C CA . ALA A 1 107 ? -5.282 12.898 22.123 1.00 84.56 107 ALA A CA 1
ATOM 788 C C . ALA A 1 107 ? -5.221 13.973 21.020 1.00 84.56 107 ALA A C 1
ATOM 790 O O . ALA A 1 107 ? -6.223 14.269 20.374 1.00 84.56 107 ALA A O 1
ATOM 791 N N . MET A 1 108 ? -4.042 14.556 20.773 1.00 84.00 108 MET A N 1
ATOM 792 C CA . MET A 1 108 ? -3.814 15.502 19.680 1.00 84.00 108 MET A CA 1
ATOM 793 C C . MET A 1 108 ? -3.985 14.869 18.291 1.00 84.00 108 MET A C 1
ATOM 795 O O . MET A 1 108 ? -4.423 15.569 17.380 1.00 84.00 108 MET A O 1
ATOM 799 N N . LEU A 1 109 ? -3.683 13.577 18.120 1.00 83.62 109 LEU A N 1
ATOM 800 C CA . LEU A 1 109 ? -3.839 12.857 16.848 1.00 83.62 109 LEU A CA 1
ATOM 801 C C . LEU A 1 109 ? -5.309 12.558 16.529 1.00 83.62 109 LEU A C 1
ATOM 803 O O . LEU A 1 109 ? -5.691 12.539 15.363 1.00 83.62 109 LEU A O 1
ATOM 807 N N . GLY A 1 110 ? -6.140 12.405 17.562 1.00 83.38 110 GLY A N 1
ATOM 808 C CA . GLY A 1 110 ? -7.589 12.219 17.448 1.00 83.38 110 GLY A CA 1
ATOM 809 C C . GLY A 1 110 ? -8.379 13.513 17.224 1.00 83.38 110 GLY A C 1
ATOM 810 O O . GLY A 1 110 ? -9.605 13.498 17.316 1.00 83.38 110 GLY A O 1
ATOM 811 N N . ARG A 1 111 ? -7.717 14.652 16.964 1.00 84.31 111 ARG A N 1
ATOM 812 C CA . ARG A 1 111 ? -8.385 15.934 16.682 1.00 84.31 111 ARG A CA 1
ATOM 813 C C . ARG A 1 111 ? -8.519 16.172 15.183 1.00 84.31 111 ARG A C 1
ATOM 815 O O . ARG A 1 111 ? -7.568 16.021 14.419 1.00 84.31 111 ARG A O 1
ATOM 822 N N . VAL A 1 112 ? -9.702 16.626 14.785 1.00 87.56 112 VAL A N 1
ATOM 823 C CA . VAL A 1 112 ? -10.001 17.045 13.414 1.00 87.56 112 VAL A CA 1
ATOM 824 C C . VAL A 1 112 ? -9.815 18.558 13.288 1.00 87.56 112 VAL A C 1
ATOM 826 O O . VAL A 1 112 ? -10.170 19.313 14.193 1.00 87.56 112 VAL A O 1
ATOM 829 N N . HIS A 1 113 ? -9.282 19.017 12.157 1.00 84.88 113 HIS A N 1
ATOM 830 C CA . HIS A 1 113 ? -9.147 20.438 11.868 1.00 84.88 113 HIS A CA 1
ATOM 831 C C . HIS A 1 113 ? -10.533 21.112 11.750 1.00 84.88 113 HIS A C 1
ATOM 833 O O . HIS A 1 113 ? -11.347 20.671 10.934 1.00 84.88 113 HIS A O 1
ATOM 839 N N . PRO A 1 114 ? -10.803 22.229 12.457 1.00 79.06 114 PRO A N 1
ATOM 840 C CA . PRO A 1 114 ? -12.144 22.827 12.543 1.00 79.06 114 PRO A CA 1
ATOM 841 C C . PRO A 1 114 ? -12.684 23.339 11.197 1.00 79.06 114 PRO A C 1
ATOM 843 O O . PRO A 1 114 ? -13.866 23.188 10.908 1.00 79.06 114 PRO A O 1
ATOM 846 N N . ARG A 1 115 ? -11.815 23.908 10.347 1.00 80.31 115 ARG A N 1
ATOM 847 C CA . ARG A 1 115 ? -12.187 24.435 9.018 1.00 80.31 115 ARG A CA 1
ATOM 848 C C . ARG A 1 115 ? -12.310 23.367 7.922 1.00 80.31 115 ARG A C 1
ATOM 850 O O . ARG A 1 115 ? -13.303 23.342 7.209 1.00 80.31 115 ARG A O 1
ATOM 857 N N . PHE A 1 116 ? -11.298 22.511 7.772 1.00 80.75 116 PHE A N 1
ATOM 858 C CA . PHE A 1 116 ? -11.203 21.552 6.663 1.00 80.75 116 PHE A CA 1
ATOM 859 C C . PHE A 1 116 ? -11.795 20.175 6.976 1.00 80.75 116 PHE A C 1
ATOM 861 O O . PHE A 1 116 ? -11.898 19.347 6.079 1.00 80.75 116 PHE A O 1
ATOM 868 N N . LYS A 1 117 ? -12.169 19.914 8.236 1.00 82.19 117 LYS A N 1
ATOM 869 C CA . LYS A 1 117 ? -12.649 18.606 8.708 1.00 82.19 117 LYS A CA 1
ATOM 870 C C . LYS A 1 117 ? -11.690 17.447 8.383 1.00 82.19 117 LYS A C 1
ATOM 872 O O . LYS A 1 117 ? -12.105 16.299 8.268 1.00 82.19 117 LYS A O 1
ATOM 877 N N . THR A 1 118 ? -10.395 17.744 8.266 1.00 83.81 118 THR A N 1
ATOM 878 C CA . THR A 1 118 ? -9.331 16.773 7.985 1.00 83.81 118 THR A CA 1
ATOM 879 C C . THR A 1 118 ? -8.523 16.459 9.246 1.00 83.81 118 THR A C 1
ATOM 881 O O . THR A 1 118 ? -8.312 17.348 10.079 1.00 83.81 118 THR A O 1
ATOM 884 N N . PRO A 1 119 ? -8.026 15.221 9.418 1.00 86.56 119 PRO A N 1
ATOM 885 C CA . PRO A 1 119 ? -7.166 14.853 10.541 1.00 86.56 119 PRO A CA 1
ATOM 886 C C . PRO A 1 119 ? -5.722 15.340 10.308 1.00 86.56 119 PRO A C 1
ATOM 888 O O . PRO A 1 119 ? -4.798 14.551 10.126 1.00 86.56 119 PRO A O 1
ATOM 891 N N . ALA A 1 120 ? -5.523 16.662 10.279 1.00 87.50 120 ALA A N 1
ATOM 892 C CA . ALA A 1 120 ? -4.241 17.287 9.936 1.00 87.50 120 ALA A CA 1
ATOM 893 C C . ALA A 1 120 ? -3.088 16.830 10.848 1.00 87.50 120 ALA A C 1
ATOM 895 O O . ALA A 1 120 ? -2.000 16.541 10.360 1.00 87.50 120 ALA A O 1
ATOM 896 N N . ASN A 1 121 ? -3.335 16.685 12.153 1.00 86.69 121 ASN A N 1
ATOM 897 C CA . ASN A 1 121 ? -2.311 16.250 13.109 1.00 86.69 121 ASN A CA 1
ATOM 898 C C . ASN A 1 121 ? -1.849 14.810 12.850 1.00 86.69 121 ASN A C 1
ATOM 900 O O . ASN A 1 121 ? -0.658 14.524 12.930 1.00 86.69 121 ASN A O 1
ATOM 904 N N . ALA A 1 122 ? -2.778 13.915 12.503 1.00 88.56 122 ALA A N 1
ATOM 905 C CA . ALA A 1 122 ? -2.461 12.538 12.143 1.00 88.56 122 ALA A CA 1
ATOM 906 C C . ALA A 1 122 ? -1.651 12.467 10.838 1.00 88.56 122 ALA A C 1
ATOM 908 O O . ALA A 1 122 ? -0.685 11.713 10.750 1.00 88.56 122 ALA A O 1
ATOM 909 N N . LEU A 1 123 ? -2.001 13.297 9.848 1.00 90.81 123 LEU A N 1
ATOM 910 C CA . LEU A 1 123 ? -1.258 13.401 8.590 1.00 90.81 123 LEU A CA 1
ATOM 911 C C . LEU A 1 123 ? 0.165 13.927 8.804 1.00 90.81 123 LEU A C 1
ATOM 913 O O . LEU A 1 123 ? 1.106 13.348 8.271 1.00 90.81 123 LEU A O 1
ATOM 917 N N . LEU A 1 124 ? 0.333 14.983 9.606 1.00 90.25 124 LEU A N 1
ATOM 918 C CA . LEU A 1 124 ? 1.649 15.546 9.922 1.00 90.25 124 LEU A CA 1
ATOM 919 C C . LEU A 1 124 ? 2.523 14.560 10.703 1.00 90.25 124 LEU A C 1
ATOM 921 O O . LEU A 1 124 ? 3.710 14.443 10.415 1.00 90.25 124 LEU A O 1
ATOM 925 N N . ALA A 1 125 ? 1.944 13.816 11.647 1.00 90.81 125 ALA A N 1
ATOM 926 C CA . ALA A 1 125 ? 2.668 12.779 12.374 1.00 90.81 125 ALA A CA 1
ATOM 927 C C . ALA A 1 125 ? 3.146 11.657 11.437 1.00 90.81 125 ALA A C 1
ATOM 929 O O . ALA A 1 125 ? 4.329 11.322 11.439 1.00 90.81 125 ALA A O 1
ATOM 930 N N . ASN A 1 126 ? 2.256 11.133 10.586 1.00 91.00 126 ASN A N 1
ATOM 931 C CA . ASN A 1 126 ? 2.610 10.110 9.598 1.00 91.00 126 ASN A CA 1
ATOM 932 C C . ASN A 1 126 ? 3.666 10.623 8.600 1.00 91.00 126 ASN A C 1
ATOM 934 O O . ASN A 1 126 ? 4.600 9.897 8.267 1.00 91.00 126 ASN A O 1
ATOM 938 N N . MET A 1 127 ? 3.558 11.883 8.163 1.00 91.12 127 MET A N 1
ATOM 939 C CA . MET A 1 127 ? 4.548 12.534 7.299 1.00 91.12 127 MET A CA 1
ATOM 940 C C . MET A 1 127 ? 5.912 12.633 7.984 1.00 91.12 127 MET A C 1
ATOM 942 O O . MET A 1 127 ? 6.918 12.295 7.369 1.00 91.12 127 MET A O 1
ATOM 946 N N . GLY A 1 128 ? 5.956 13.056 9.250 1.00 92.25 128 GLY A N 1
ATOM 947 C CA . GLY A 1 128 ? 7.197 13.147 10.018 1.00 92.25 128 GLY A CA 1
ATOM 948 C C . GLY A 1 128 ? 7.902 11.796 10.127 1.00 92.25 128 GLY A C 1
ATOM 949 O O . GLY A 1 128 ? 9.091 11.701 9.836 1.00 92.25 128 GLY A O 1
ATOM 950 N N . VAL A 1 129 ? 7.156 10.736 10.452 1.00 90.44 129 VAL A N 1
ATOM 951 C CA . VAL A 1 129 ? 7.689 9.363 10.482 1.00 90.44 129 VAL A CA 1
ATOM 952 C C . VAL A 1 129 ? 8.202 8.940 9.103 1.00 90.44 129 VAL A C 1
ATOM 954 O O . VAL A 1 129 ? 9.302 8.399 9.005 1.00 90.44 129 VAL A O 1
ATOM 957 N N . GLY A 1 130 ? 7.453 9.230 8.035 1.00 89.12 130 GLY A N 1
ATOM 958 C CA . GLY A 1 130 ? 7.861 8.925 6.662 1.00 89.12 130 GLY A CA 1
ATOM 959 C C . GLY A 1 130 ? 9.147 9.641 6.241 1.00 89.12 130 GLY A C 1
ATOM 960 O O . GLY A 1 130 ? 10.041 9.009 5.688 1.00 89.12 130 GLY A O 1
ATOM 961 N N . ILE A 1 131 ? 9.284 10.935 6.548 1.00 90.81 131 ILE A N 1
ATOM 962 C CA . ILE A 1 131 ? 10.495 11.713 6.244 1.00 90.81 131 ILE A CA 1
ATOM 963 C C . ILE A 1 131 ? 11.692 11.168 7.025 1.00 90.81 131 ILE A C 1
ATOM 965 O O . ILE A 1 131 ? 12.751 10.963 6.440 1.00 90.81 131 ILE A O 1
ATOM 969 N N . ILE A 1 132 ? 11.531 10.887 8.322 1.00 90.75 132 ILE A N 1
ATOM 970 C CA . ILE A 1 132 ? 12.606 10.309 9.142 1.00 90.75 132 ILE A CA 1
ATOM 971 C C . ILE A 1 132 ? 13.046 8.959 8.570 1.00 90.75 132 ILE A C 1
ATOM 973 O O . ILE A 1 132 ? 14.244 8.716 8.452 1.00 90.75 132 ILE A O 1
ATOM 977 N N . ALA A 1 133 ? 12.097 8.109 8.168 1.00 88.25 133 ALA A N 1
ATOM 978 C CA . ALA A 1 133 ? 12.406 6.841 7.521 1.00 88.25 133 ALA A CA 1
ATOM 979 C C . ALA A 1 133 ? 13.189 7.059 6.216 1.00 88.25 133 ALA A C 1
ATOM 981 O O . ALA A 1 133 ? 14.229 6.435 6.025 1.00 88.25 133 ALA A O 1
ATOM 982 N N . LEU A 1 134 ? 12.767 7.993 5.358 1.00 87.19 134 LEU A N 1
ATOM 983 C CA . LEU A 1 134 ? 13.466 8.306 4.104 1.00 87.19 134 LEU A CA 1
ATOM 984 C C . LEU A 1 134 ? 14.896 8.815 4.323 1.00 87.19 134 LEU A C 1
ATOM 986 O O . LEU A 1 134 ? 15.800 8.421 3.589 1.00 87.19 134 LEU A O 1
ATOM 990 N N . LEU A 1 135 ? 15.128 9.633 5.355 1.00 89.94 135 LEU A N 1
ATOM 991 C CA . LEU A 1 135 ? 16.461 10.150 5.687 1.00 89.94 135 LEU A CA 1
ATOM 992 C C . LEU A 1 135 ? 17.466 9.052 6.064 1.00 89.94 135 LEU A C 1
ATOM 994 O O . LEU A 1 135 ? 18.668 9.299 6.035 1.00 89.94 135 LEU A O 1
ATOM 998 N N . THR A 1 136 ? 17.009 7.838 6.388 1.00 87.12 136 THR A N 1
ATOM 999 C CA . THR A 1 136 ? 17.912 6.709 6.655 1.00 87.12 136 THR A CA 1
ATOM 1000 C C . THR A 1 136 ? 18.601 6.172 5.397 1.00 87.12 136 THR A C 1
ATOM 1002 O O . THR A 1 136 ? 19.596 5.463 5.523 1.00 87.12 136 THR A O 1
ATOM 1005 N N . GLY A 1 137 ? 18.083 6.470 4.197 1.00 82.25 137 GLY A N 1
ATOM 1006 C CA . GLY A 1 137 ? 18.633 5.996 2.920 1.00 82.25 137 GLY A CA 1
ATOM 1007 C C . GLY A 1 137 ? 18.513 4.483 2.678 1.00 82.25 137 GLY A C 1
ATOM 1008 O O . GLY A 1 137 ? 19.016 3.988 1.675 1.00 82.25 137 GLY A O 1
ATOM 1009 N N . LYS A 1 138 ? 17.852 3.733 3.571 1.00 85.50 138 LYS A N 1
ATOM 1010 C CA . LYS A 1 138 ? 17.736 2.265 3.520 1.00 85.50 138 LYS A CA 1
ATOM 1011 C C . LYS A 1 138 ? 16.370 1.811 3.008 1.00 85.50 138 LYS A C 1
ATOM 1013 O O . LYS A 1 138 ? 15.605 1.162 3.719 1.00 85.50 138 LYS A O 1
ATOM 1018 N N . THR A 1 139 ? 16.046 2.158 1.766 1.00 82.81 139 THR A N 1
ATOM 1019 C CA . THR A 1 139 ? 14.718 1.902 1.182 1.00 82.81 139 THR A CA 1
ATOM 1020 C C . THR A 1 139 ? 14.319 0.422 1.216 1.00 82.81 139 THR A C 1
ATOM 1022 O O . THR A 1 139 ? 13.195 0.109 1.605 1.00 82.81 139 THR A O 1
ATOM 1025 N N . GLY A 1 140 ? 15.234 -0.496 0.885 1.00 83.62 140 GLY A N 1
ATOM 1026 C CA . GLY A 1 140 ? 14.956 -1.940 0.898 1.00 83.62 140 GLY A CA 1
ATOM 1027 C C . GLY A 1 140 ? 14.589 -2.485 2.285 1.00 83.62 140 GLY A C 1
ATOM 1028 O O . GLY A 1 140 ? 13.627 -3.247 2.428 1.00 83.62 140 GLY A O 1
ATOM 1029 N N . ASP A 1 141 ? 15.287 -2.032 3.328 1.00 87.38 141 ASP A N 1
ATOM 1030 C CA . ASP A 1 141 ? 15.000 -2.428 4.712 1.00 87.38 141 ASP A CA 1
ATOM 1031 C C . ASP A 1 141 ? 13.641 -1.884 5.170 1.00 87.38 141 ASP A C 1
ATOM 1033 O O . ASP A 1 141 ? 12.864 -2.593 5.809 1.00 87.38 141 ASP A O 1
ATOM 1037 N N . ILE A 1 142 ? 13.316 -0.640 4.801 1.00 88.75 142 ILE A N 1
ATOM 1038 C CA . ILE A 1 142 ? 12.027 -0.011 5.124 1.00 88.75 142 ILE A CA 1
ATOM 1039 C C . ILE A 1 142 ? 10.873 -0.794 4.497 1.00 88.75 142 ILE A C 1
ATOM 1041 O O . ILE A 1 142 ? 9.883 -1.066 5.179 1.00 88.75 142 ILE A O 1
ATOM 1045 N N . ILE A 1 143 ? 11.004 -1.190 3.226 1.00 88.31 143 ILE A N 1
ATOM 1046 C CA . ILE A 1 143 ? 10.008 -2.024 2.540 1.00 88.31 143 ILE A CA 1
ATOM 1047 C C . ILE A 1 143 ? 9.845 -3.354 3.281 1.00 88.31 143 ILE A C 1
ATOM 1049 O O . ILE A 1 143 ? 8.722 -3.766 3.567 1.00 88.31 143 ILE A O 1
ATOM 1053 N N . THR A 1 144 ? 10.953 -3.989 3.665 1.00 90.38 144 THR A N 1
ATOM 1054 C CA . THR A 1 144 ? 10.934 -5.273 4.379 1.00 90.38 144 THR A CA 1
ATOM 1055 C C . THR A 1 144 ? 10.211 -5.166 5.724 1.00 90.38 144 THR A C 1
ATOM 1057 O O . THR A 1 144 ? 9.335 -5.981 6.026 1.00 90.38 144 THR A O 1
ATOM 1060 N N . ILE A 1 145 ? 10.504 -4.129 6.515 1.00 91.25 145 ILE A N 1
ATOM 1061 C CA . ILE A 1 145 ? 9.839 -3.872 7.801 1.00 91.25 145 ILE A CA 1
ATOM 1062 C C . ILE A 1 145 ? 8.348 -3.568 7.593 1.00 91.25 145 ILE A C 1
ATOM 1064 O O . ILE A 1 145 ? 7.508 -4.068 8.345 1.00 91.25 145 ILE A O 1
ATOM 1068 N N . ALA A 1 146 ? 7.995 -2.793 6.564 1.00 90.19 146 ALA A N 1
ATOM 1069 C CA . ALA A 1 146 ? 6.604 -2.485 6.240 1.00 90.19 146 ALA A CA 1
ATOM 1070 C C . ALA A 1 146 ? 5.812 -3.748 5.861 1.00 90.19 146 ALA A C 1
ATOM 1072 O O . ALA A 1 146 ? 4.710 -3.961 6.374 1.00 90.19 146 ALA A O 1
ATOM 1073 N N . CYS A 1 147 ? 6.386 -4.622 5.027 1.00 92.38 147 CYS A N 1
ATOM 1074 C CA . CYS A 1 147 ? 5.797 -5.914 4.675 1.00 92.38 147 CYS A CA 1
ATOM 1075 C C . CYS A 1 147 ? 5.624 -6.809 5.905 1.00 92.38 147 CYS A C 1
ATOM 1077 O O . CYS A 1 147 ? 4.556 -7.392 6.094 1.00 92.38 147 CYS A O 1
ATOM 1079 N N . PHE A 1 148 ? 6.632 -6.878 6.775 1.00 93.88 148 PHE A N 1
ATOM 1080 C CA . PHE A 1 148 ? 6.542 -7.634 8.022 1.00 93.88 148 PHE A CA 1
ATOM 1081 C C . PHE A 1 148 ? 5.422 -7.114 8.938 1.00 93.88 148 PHE A C 1
ATOM 1083 O O . PHE A 1 148 ? 4.642 -7.901 9.483 1.00 93.88 148 PHE A O 1
ATOM 1090 N N . GLY A 1 149 ? 5.292 -5.791 9.069 1.00 92.69 149 GLY A N 1
ATOM 1091 C CA . GLY A 1 149 ? 4.214 -5.159 9.830 1.00 92.69 149 GLY A CA 1
ATOM 1092 C C . GLY A 1 149 ? 2.831 -5.477 9.259 1.00 92.69 149 GLY A C 1
ATOM 1093 O O . GLY A 1 149 ? 1.930 -5.861 10.005 1.00 92.69 149 GLY A O 1
ATOM 1094 N N . ALA A 1 150 ? 2.669 -5.391 7.935 1.00 91.94 150 ALA A N 1
ATOM 1095 C CA . ALA A 1 150 ? 1.419 -5.731 7.258 1.00 91.94 150 ALA A CA 1
ATOM 1096 C C . ALA A 1 150 ? 1.036 -7.207 7.462 1.00 91.94 150 ALA A C 1
ATOM 1098 O O . ALA A 1 150 ? -0.091 -7.494 7.867 1.00 91.94 150 ALA A O 1
ATOM 1099 N N . LEU A 1 151 ? 1.979 -8.136 7.270 1.00 93.81 151 LEU A N 1
ATOM 1100 C CA . LEU A 1 151 ? 1.756 -9.568 7.504 1.00 93.81 151 LEU A CA 1
ATOM 1101 C C . LEU A 1 151 ? 1.370 -9.857 8.957 1.00 93.81 151 LEU A C 1
ATOM 1103 O O . LEU A 1 151 ? 0.422 -10.598 9.209 1.00 93.81 151 LEU A O 1
ATOM 1107 N N . SER A 1 152 ? 2.049 -9.224 9.915 1.00 94.31 152 SER A N 1
ATOM 1108 C CA . SER A 1 152 ? 1.728 -9.360 11.339 1.00 94.31 152 SER A CA 1
ATOM 1109 C C . SER A 1 152 ? 0.296 -8.906 11.638 1.00 94.31 152 SER A C 1
ATOM 1111 O O . SER A 1 152 ? -0.445 -9.604 12.332 1.00 94.31 152 SER A O 1
ATOM 1113 N N . LEU A 1 153 ? -0.132 -7.772 11.069 1.00 92.75 153 LEU A N 1
ATOM 1114 C CA . LEU A 1 153 ? -1.511 -7.293 11.195 1.00 92.75 153 LEU A CA 1
ATOM 1115 C C . LEU A 1 153 ? -2.517 -8.269 10.574 1.00 92.75 153 LEU A C 1
ATOM 1117 O O . LEU A 1 153 ? -3.573 -8.499 11.165 1.00 92.75 153 LEU A O 1
ATOM 1121 N N . TYR A 1 154 ? -2.201 -8.871 9.425 1.00 91.44 154 TYR A N 1
ATOM 1122 C CA . TYR A 1 154 ? -3.069 -9.866 8.788 1.00 91.44 154 TYR A CA 1
ATOM 1123 C C . TYR A 1 154 ? -3.220 -11.123 9.646 1.00 91.44 154 TYR A C 1
ATOM 1125 O O . TYR A 1 154 ? -4.346 -11.564 9.873 1.00 91.44 154 TYR A O 1
ATOM 1133 N N . ILE A 1 155 ? -2.125 -11.642 10.207 1.00 91.31 155 ILE A N 1
ATOM 1134 C CA . ILE A 1 155 ? -2.154 -12.801 11.111 1.00 91.31 155 ILE A CA 1
ATOM 1135 C C . ILE A 1 155 ? -3.002 -12.489 12.348 1.00 91.31 155 ILE A C 1
ATOM 1137 O O . ILE A 1 155 ? -3.913 -13.248 12.685 1.00 91.31 155 ILE A O 1
ATOM 1141 N N . ILE A 1 156 ? -2.763 -11.347 13.003 1.00 93.56 156 ILE A N 1
ATOM 1142 C CA . ILE A 1 156 ? -3.540 -10.928 14.179 1.00 93.56 156 ILE A CA 1
ATOM 1143 C C . ILE A 1 156 ? -5.022 -10.772 13.817 1.00 93.56 156 ILE A C 1
ATOM 1145 O O . ILE A 1 156 ? -5.884 -11.195 14.587 1.00 93.56 156 ILE A O 1
ATOM 1149 N N . SER A 1 157 ? -5.334 -10.215 12.644 1.00 90.81 157 SER A N 1
ATOM 1150 C CA . SER A 1 157 ? -6.707 -10.070 12.153 1.00 90.81 157 SER A CA 1
ATOM 1151 C C . SER A 1 157 ? -7.397 -11.426 11.958 1.00 90.81 157 SER A C 1
ATOM 1153 O O . SER A 1 157 ? -8.526 -11.609 12.421 1.00 90.8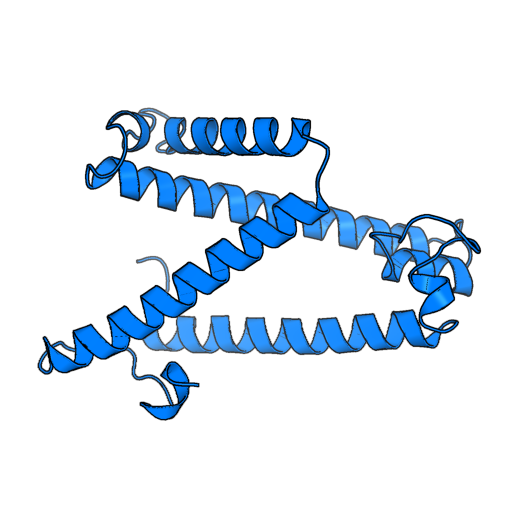1 157 SER A O 1
ATOM 1155 N N . MET A 1 158 ? -6.713 -12.411 11.365 1.00 89.19 158 MET A N 1
ATOM 1156 C CA . MET A 1 158 ? -7.253 -13.767 11.192 1.00 89.19 158 MET A CA 1
ATOM 1157 C C . MET A 1 158 ? -7.465 -14.476 12.533 1.00 89.19 158 MET A C 1
ATOM 1159 O O . MET A 1 158 ? -8.527 -15.057 12.772 1.00 89.19 158 MET A O 1
ATOM 1163 N N . VAL A 1 159 ? -6.512 -14.359 13.462 1.00 90.56 159 VAL A N 1
ATOM 1164 C CA . VAL A 1 159 ? -6.648 -14.906 14.821 1.00 90.56 159 VAL A CA 1
ATOM 1165 C C . VAL A 1 159 ? -7.812 -14.245 15.564 1.00 90.56 159 VAL A C 1
ATOM 1167 O O . VAL A 1 159 ? -8.615 -14.936 16.198 1.00 90.56 159 VAL A O 1
ATOM 1170 N N . ALA A 1 160 ? -7.948 -12.921 15.467 1.00 89.88 160 ALA A N 1
ATOM 1171 C CA . ALA A 1 160 ? -9.060 -12.182 16.053 1.00 89.88 160 ALA A CA 1
ATOM 1172 C C . ALA A 1 160 ? -10.406 -12.644 15.478 1.00 89.88 160 ALA A C 1
ATOM 1174 O O . ALA A 1 160 ? -11.346 -12.855 16.245 1.00 89.88 160 ALA A O 1
ATOM 1175 N N . LEU A 1 161 ? -10.490 -12.890 14.167 1.00 87.94 161 LEU A N 1
ATOM 1176 C CA . LEU A 1 161 ? -11.684 -13.429 13.516 1.00 87.94 161 LEU A CA 1
ATOM 1177 C C . LEU A 1 161 ? -12.052 -14.818 14.060 1.00 87.94 161 LEU A C 1
ATOM 1179 O O . LEU A 1 161 ? -13.209 -15.046 14.420 1.00 87.94 161 LEU A O 1
ATOM 1183 N N . LEU A 1 162 ? -11.093 -15.742 14.168 1.00 86.69 162 LEU A N 1
ATOM 1184 C CA . LEU A 1 162 ? -11.335 -17.080 14.724 1.00 86.69 162 LEU A CA 1
ATOM 1185 C C . LEU A 1 162 ? -11.773 -17.016 16.194 1.00 86.69 162 LEU A C 1
ATOM 1187 O O . LEU A 1 162 ? -12.737 -17.676 16.589 1.00 86.69 162 LEU A O 1
ATOM 1191 N N . LYS A 1 163 ? -11.111 -16.176 16.998 1.00 89.62 163 LYS A N 1
ATOM 1192 C CA . LYS A 1 163 ? -11.439 -15.982 18.415 1.00 89.62 163 LYS A CA 1
ATOM 1193 C C . LYS A 1 163 ? -12.823 -15.363 18.601 1.00 89.62 163 LYS A C 1
ATOM 1195 O O . LYS A 1 163 ? -13.589 -15.850 19.431 1.00 89.62 163 LYS A O 1
ATOM 1200 N N . LEU A 1 164 ? -13.168 -14.335 17.823 1.00 88.81 164 LEU A N 1
ATOM 1201 C CA . LEU A 1 164 ? -14.475 -13.676 17.881 1.00 88.81 164 LEU A CA 1
ATOM 1202 C C . LEU A 1 164 ? -15.594 -14.652 17.518 1.00 88.81 164 LEU A C 1
ATOM 1204 O O . LEU A 1 164 ? -16.621 -14.685 18.186 1.00 88.81 164 LEU A O 1
ATOM 1208 N N . ARG A 1 165 ? -15.361 -15.527 16.531 1.00 84.75 165 ARG A N 1
ATOM 1209 C CA . ARG A 1 165 ? -16.344 -16.544 16.141 1.00 84.75 165 ARG A CA 1
ATOM 1210 C C . ARG A 1 165 ? -16.656 -17.556 17.238 1.00 84.75 165 ARG A C 1
ATOM 1212 O O . ARG A 1 165 ? -17.781 -18.049 17.263 1.00 84.75 165 ARG A O 1
ATOM 1219 N N . LYS A 1 166 ? -15.681 -17.854 18.104 1.00 85.62 166 LYS A N 1
ATOM 1220 C CA . LYS A 1 166 ? -15.844 -18.741 19.264 1.00 85.62 166 LYS A CA 1
ATOM 1221 C C . LYS A 1 166 ? -16.444 -18.018 20.471 1.00 85.62 166 LYS A C 1
ATOM 1223 O O . LYS A 1 166 ? -17.216 -18.621 21.204 1.00 85.62 166 LYS A O 1
ATOM 1228 N N . LYS A 1 167 ? -16.070 -16.754 20.692 1.00 89.88 167 LYS A N 1
ATOM 1229 C CA . LYS A 1 167 ? -16.513 -15.972 21.853 1.00 89.88 167 LYS A CA 1
ATOM 1230 C C . LYS A 1 167 ? -17.945 -15.450 21.696 1.00 89.88 167 LYS A C 1
ATOM 1232 O O . LYS A 1 167 ? -18.685 -15.452 22.669 1.00 89.88 167 LYS A O 1
ATOM 1237 N N . GLU A 1 168 ? -18.325 -15.033 20.490 1.00 88.25 168 GLU A N 1
ATOM 1238 C CA . GLU A 1 168 ? -19.629 -14.427 20.199 1.00 88.25 168 GLU A CA 1
ATOM 1239 C C . GLU A 1 168 ? -20.279 -15.117 18.980 1.00 88.25 168 GLU A C 1
ATOM 1241 O O . GLU A 1 168 ? -20.203 -14.641 17.836 1.00 88.25 168 GLU A O 1
ATOM 1246 N N . PRO A 1 169 ? -20.875 -16.307 19.193 1.00 83.50 169 PRO A N 1
ATOM 1247 C CA . PRO A 1 169 ? -21.462 -17.098 18.115 1.00 83.50 169 PRO A CA 1
ATOM 1248 C C . PRO A 1 169 ? -22.755 -16.492 17.547 1.00 83.50 169 PRO A C 1
ATOM 1250 O O . PRO A 1 169 ? -23.008 -16.674 16.359 1.00 83.50 169 PRO A O 1
ATOM 1253 N N . GLU A 1 170 ? -23.523 -15.753 18.353 1.00 85.88 170 GLU A N 1
ATOM 1254 C CA . GLU A 1 170 ? -24.853 -15.222 17.996 1.00 85.88 170 GLU A CA 1
ATOM 1255 C C . GLU A 1 170 ? -24.832 -13.879 17.250 1.00 85.88 170 GLU A C 1
ATOM 1257 O O . GLU A 1 170 ? -25.877 -13.409 16.806 1.00 85.88 170 GLU A O 1
ATOM 1262 N N . LEU A 1 171 ? -23.660 -13.257 17.078 1.00 85.31 171 LEU A N 1
ATOM 1263 C CA . LEU A 1 171 ? -23.547 -12.016 16.309 1.00 85.31 171 LEU A CA 1
ATOM 1264 C C . LEU A 1 171 ? -24.076 -12.205 14.884 1.00 85.31 171 LEU A C 1
ATOM 1266 O O . LEU A 1 171 ? -23.690 -13.151 14.188 1.00 85.31 171 LEU A O 1
ATOM 1270 N N . GLU A 1 172 ? -24.885 -11.254 14.418 1.00 79.00 172 GLU A N 1
ATOM 1271 C CA . GLU A 1 172 ? -25.280 -11.187 13.017 1.00 79.00 172 GLU A CA 1
ATOM 1272 C C . GLU A 1 172 ? -24.020 -11.010 12.155 1.00 79.00 172 GLU A C 1
ATOM 1274 O O . GLU A 1 172 ? -23.181 -10.144 12.412 1.00 79.00 172 GLU A O 1
ATOM 1279 N N . ARG A 1 173 ? -23.843 -11.876 11.148 1.00 80.25 173 ARG A N 1
ATOM 1280 C CA . ARG A 1 173 ? -22.671 -11.879 10.253 1.00 80.25 173 ARG A CA 1
ATOM 1281 C C . ARG A 1 173 ? -23.127 -11.566 8.832 1.00 80.25 173 ARG A C 1
ATOM 1283 O O . ARG A 1 173 ? -23.407 -12.496 8.072 1.00 80.25 173 ARG A O 1
ATOM 1290 N N . PRO A 1 174 ? -23.160 -10.274 8.458 1.00 73.44 174 PRO A N 1
ATOM 1291 C CA . PRO A 1 174 ? -23.575 -9.827 7.131 1.00 73.44 174 PRO A CA 1
ATOM 1292 C C . PRO A 1 174 ? -22.662 -10.376 6.025 1.00 73.44 174 PRO A C 1
ATOM 1294 O O . PRO A 1 174 ? -23.078 -10.551 4.885 1.00 73.44 174 PRO A O 1
ATOM 1297 N N . PHE A 1 175 ? -21.404 -10.664 6.372 1.00 72.94 175 PHE A N 1
ATOM 1298 C CA . PHE A 1 175 ? -20.411 -11.264 5.492 1.00 72.94 175 PHE A CA 1
ATOM 1299 C C . PHE A 1 175 ? -20.042 -12.674 5.969 1.00 72.94 175 PHE A C 1
ATOM 1301 O O . PHE A 1 175 ? -19.629 -12.876 7.116 1.00 72.94 175 PHE A O 1
ATOM 1308 N N . LYS A 1 176 ? -20.152 -13.657 5.070 1.00 70.00 176 LYS A N 1
ATOM 1309 C CA . LYS A 1 176 ? -19.730 -15.040 5.312 1.00 70.00 176 LYS A CA 1
ATOM 1310 C C . LYS A 1 176 ? -18.520 -15.352 4.439 1.00 70.00 176 LYS A C 1
ATOM 1312 O O . LYS A 1 176 ? -18.595 -15.263 3.220 1.00 70.00 176 LYS A O 1
ATOM 1317 N N . VAL A 1 177 ? -17.415 -15.721 5.085 1.00 71.88 177 VAL A N 1
ATOM 1318 C CA . VAL A 1 177 ? -16.175 -16.114 4.405 1.00 71.88 177 VAL A CA 1
ATOM 1319 C C . VAL A 1 177 ? -16.433 -17.411 3.622 1.00 71.88 177 VAL A C 1
ATOM 1321 O O . VAL A 1 177 ? -16.881 -18.386 4.239 1.00 71.88 177 VAL A O 1
ATOM 1324 N N . PRO A 1 178 ? -16.179 -17.451 2.303 1.00 68.69 178 PRO A N 1
ATOM 1325 C CA . PRO A 1 178 ? -16.238 -18.696 1.546 1.00 68.69 178 PRO A CA 1
ATOM 1326 C C . PRO A 1 178 ? -15.168 -19.671 2.064 1.00 68.69 178 PRO A C 1
ATOM 1328 O O . PRO A 1 178 ? -14.075 -19.251 2.428 1.00 68.69 178 PRO A O 1
ATOM 1331 N N . LEU A 1 179 ? -15.480 -20.971 2.117 1.00 70.88 179 LEU A N 1
ATOM 1332 C CA . LEU A 1 179 ? -14.550 -22.031 2.556 1.00 70.88 179 LEU A CA 1
ATOM 1333 C C . LEU A 1 179 ? -14.040 -21.899 4.012 1.00 70.88 179 LEU A C 1
ATOM 1335 O O . LEU A 1 179 ? -12.967 -22.392 4.359 1.00 70.88 179 LEU A O 1
ATOM 1339 N N . TYR A 1 180 ? -14.813 -21.265 4.900 1.00 71.69 180 TYR A N 1
ATOM 1340 C CA . TYR A 1 180 ? -14.537 -21.287 6.342 1.00 71.69 180 TYR A CA 1
ATOM 1341 C C . TYR A 1 180 ? -14.612 -22.725 6.908 1.00 71.69 180 TYR A C 1
ATOM 1343 O O . TYR A 1 180 ? -15.555 -23.437 6.560 1.00 71.69 180 TYR A O 1
ATOM 1351 N N . PRO A 1 181 ? -13.712 -23.159 7.819 1.00 72.81 181 PRO A N 1
ATOM 1352 C CA . PRO A 1 181 ? -12.604 -22.423 8.440 1.00 72.81 181 PRO A CA 1
ATOM 1353 C C . PRO A 1 181 ? -11.250 -22.583 7.733 1.00 72.81 181 PRO A C 1
ATOM 1355 O O . PRO A 1 181 ? -10.268 -22.046 8.225 1.00 72.81 181 PRO A O 1
ATOM 1358 N N . TRP A 1 182 ? -11.174 -23.297 6.611 1.00 74.12 182 TRP A N 1
ATOM 1359 C CA . TRP A 1 182 ? -9.907 -23.551 5.918 1.00 74.12 182 TRP A CA 1
ATOM 1360 C C . TRP A 1 182 ? -9.270 -22.262 5.399 1.00 74.12 182 TRP A C 1
ATOM 1362 O O . TRP A 1 182 ? -8.077 -22.055 5.581 1.00 74.12 182 TRP A O 1
ATOM 1372 N N . PHE A 1 183 ? -10.079 -21.364 4.833 1.00 74.81 183 PHE A N 1
ATOM 1373 C CA . PHE A 1 183 ? -9.576 -20.137 4.213 1.00 74.81 183 PHE A CA 1
ATOM 1374 C C . PHE A 1 183 ? -8.848 -19.177 5.181 1.00 74.81 183 PHE A C 1
ATOM 1376 O O . PHE A 1 183 ? -7.839 -18.625 4.774 1.00 74.81 183 PHE A O 1
ATOM 1383 N N . PRO A 1 184 ? -9.289 -18.961 6.441 1.00 72.31 184 PRO A N 1
ATOM 1384 C CA . PRO A 1 184 ? -8.526 -18.141 7.396 1.00 72.31 184 PRO A CA 1
ATOM 1385 C C . PRO A 1 184 ? -7.386 -18.860 8.135 1.00 72.31 184 PRO A C 1
ATOM 1387 O O . PRO A 1 184 ? -6.672 -18.207 8.891 1.00 72.31 184 PRO A O 1
ATOM 1390 N N . ILE A 1 185 ? -7.303 -20.193 8.046 1.00 74.31 185 ILE A N 1
ATOM 1391 C CA . ILE A 1 185 ? -6.286 -20.993 8.753 1.00 74.31 185 ILE A CA 1
ATOM 1392 C C . ILE A 1 185 ? -5.026 -21.173 7.895 1.00 74.31 185 ILE A C 1
ATOM 1394 O O . ILE A 1 185 ? -3.934 -21.266 8.453 1.00 74.31 185 ILE A O 1
ATOM 1398 N N . ILE A 1 186 ? -5.200 -21.257 6.574 1.00 64.56 186 ILE A N 1
ATOM 1399 C CA . ILE A 1 186 ? -4.137 -21.357 5.562 1.00 64.56 186 ILE A CA 1
ATOM 1400 C C . ILE A 1 186 ? -3.575 -19.963 5.280 1.00 64.56 186 ILE A C 1
ATOM 1402 O O . ILE A 1 186 ? -2.335 -19.855 5.177 1.00 64.56 186 ILE A O 1
#

Secondary structure (DSSP, 8-state):
--SSSHHHHHHHHHHHHHHHHHHHHHHHHHHHHTTT-HHHHH-SSTTPPPPS-HHHHHHHHHH-TTSHHHHHHHHHHHHHHHHHHHHHHHHHHHHHHHHHHTTSS-TTTTPPPTTT-S-HHHHHHHHHHHHHHHHT--HHHHHHHHHHHHHHHHHHHHHHHHHHHHH-TTS--SS--TTTTHHHH-

Radius of gyration: 21.61 Å; chains: 1; bounding box: 53×48×52 Å